Protein AF-A0A3A3DEA1-F1 (afdb_monomer)

Radius of gyration: 27.21 Å; Cα contacts (8 Å, |Δi|>4): 557; chains: 1; bounding box: 65×111×44 Å

pLDDT: mean 80.57, std 17.6, range [29.59, 97.25]

Nearest PDB structures (foldseek):
  3is1-assembly1_X  TM=6.899E-01  e=3.402E-03  Staphylococcus saprophyticus subsp. saprophyticus ATCC 15305 = NCTC 7292
  3is0-assembly1_X  TM=6.928E-01  e=2.882E-02  Staphylococcus saprophyticus subsp. saprophyticus ATCC 15305 = NCTC 7292
  3irz-assembly1_A  TM=5.553E-01  e=4.467E-02  Staphylococcus saprophyticus subsp. saprophyticus ATCC 15305 = NCTC 7292
  4gqz-assembly2_C  TM=4.925E-01  e=2.579E-01  Salmonella enterica subsp. enterica serovar Typhimurium str. LT2
  8fia-assembly1_A-2  TM=6.185E-01  e=4.976E-01  Drosophila melanogaster

Mean predicted aligned error: 10.3 Å

Secondary structure (DSSP, 8-state):
---------------------------------EEEEEEEEGGGTEES-EEEEE-TT--EEEEEE--TTSEEEEEEE--TT-EEEEEEE--TT-EEE--SSEEE-TTS-EEEETT-EEETTTTTT-EEEEEEETT-TTPPEEE-HHHHHHHHHHHTTSPTT--HHHHHHHHHHHHHHHHHHTT--STT--TTT-PPPPTT-TTSPBPHHHHHHHHHHTTGGGHHHHHHHHHHHHH-TT-HHHHHHHHHHHHHHHHHHHHHHHSSS---B-HHHHHHHHHHHHSPP-HHHHHHHHHHHHHHHHHHHHHHHHH--------

Sequence (319 aa):
MMKPTRLTCVMCACVTIVLLTGCFKEGEIRGSNELLLNGSLLKGTMAHADIYIEDIDHHVIWQGTSDVNGQFQSQFSALENSIYTLRSKVNHSTIMQCDAVFCFDTNDNVIAQFGEPIIASEIAGLQLTSFISSHAQTQTRQLNVFTTLVHDLVAAQLLDGVYQNGVEKVSVSASNLVSYALNLPMDSGNFLSKPLQNLTIADEEIDAMSIVNAAMSAHISYLPTLSATIVAAYHEPNNHQLQSALEAQKNQILDTAYELLASAYVANVSQQVTNQISVARQRRINFAAFALQSRQLRSDISMTNAQRNITGAFGRSGN

Structure (mmCIF, N/CA/C/O backbone):
data_AF-A0A3A3DEA1-F1
#
_entry.id   AF-A0A3A3DEA1-F1
#
loop_
_atom_site.group_PDB
_atom_site.id
_atom_site.type_symbol
_atom_site.label_atom_id
_atom_site.label_alt_id
_atom_site.label_comp_id
_atom_site.label_asym_id
_atom_site.label_entity_id
_atom_site.label_seq_id
_atom_site.pdbx_PDB_ins_code
_atom_site.Cartn_x
_atom_site.Cartn_y
_atom_site.Cartn_z
_atom_site.occupancy
_atom_site.B_iso_or_equiv
_atom_site.auth_seq_id
_atom_site.auth_comp_id
_atom_site.auth_asym_id
_atom_site.auth_atom_id
_atom_site.pdbx_PDB_model_num
ATOM 1 N N . MET A 1 1 ? 19.299 -89.755 -11.633 1.00 36.06 1 MET A N 1
ATOM 2 C CA . MET A 1 1 ? 20.550 -90.442 -11.221 1.00 36.06 1 MET A CA 1
ATOM 3 C C . MET A 1 1 ? 21.679 -89.725 -11.953 1.00 36.06 1 MET A C 1
ATOM 5 O O . MET A 1 1 ? 21.532 -89.583 -13.150 1.00 36.06 1 MET A O 1
ATOM 9 N N . MET A 1 2 ? 22.720 -89.117 -11.384 1.00 35.50 2 MET A N 1
ATOM 10 C CA . MET A 1 2 ? 23.483 -89.302 -10.145 1.00 35.50 2 MET A CA 1
ATOM 11 C C . MET A 1 2 ? 24.076 -87.945 -9.682 1.00 35.50 2 MET A C 1
ATOM 13 O O . MET A 1 2 ? 24.382 -87.084 -10.498 1.00 35.50 2 MET A O 1
ATOM 17 N N . LYS A 1 3 ? 24.239 -87.795 -8.362 1.00 29.59 3 LYS A N 1
ATOM 18 C CA . LYS A 1 3 ? 25.167 -86.889 -7.635 1.00 29.59 3 LYS A CA 1
ATOM 19 C C . LYS A 1 3 ? 26.599 -87.512 -7.641 1.00 29.59 3 LYS A C 1
ATOM 21 O O . LYS A 1 3 ? 26.676 -88.688 -7.987 1.00 29.59 3 LYS A O 1
ATOM 26 N N . PRO A 1 4 ? 27.664 -86.946 -7.014 1.00 47.44 4 PRO A N 1
ATOM 27 C CA . PRO A 1 4 ? 28.166 -85.560 -6.871 1.00 47.44 4 PRO A CA 1
ATOM 28 C C . PRO A 1 4 ? 29.736 -85.449 -6.962 1.00 47.44 4 PRO A C 1
ATOM 30 O O . PRO A 1 4 ? 30.422 -86.438 -7.198 1.00 47.44 4 PRO A O 1
ATOM 33 N N . THR A 1 5 ? 30.292 -84.272 -6.594 1.00 39.47 5 THR A N 1
ATOM 34 C CA . THR A 1 5 ? 31.656 -83.969 -6.038 1.00 39.47 5 THR A CA 1
ATOM 35 C C . THR A 1 5 ? 32.883 -84.010 -6.980 1.00 39.47 5 THR A C 1
ATOM 37 O O . THR A 1 5 ? 33.026 -84.931 -7.767 1.00 39.47 5 THR A O 1
ATOM 40 N N . ARG A 1 6 ? 33.838 -83.058 -6.938 1.00 38.72 6 ARG A N 1
ATOM 41 C CA . ARG A 1 6 ? 34.663 -82.651 -5.775 1.00 38.72 6 ARG A CA 1
ATOM 42 C C . ARG A 1 6 ? 35.181 -81.195 -5.795 1.00 38.72 6 ARG A C 1
ATOM 44 O O . ARG A 1 6 ? 35.389 -80.599 -6.843 1.00 38.72 6 ARG A O 1
ATOM 51 N N . LEU A 1 7 ? 35.426 -80.726 -4.565 1.00 40.00 7 LEU A N 1
ATOM 52 C CA . LEU A 1 7 ? 36.176 -79.558 -4.081 1.00 40.00 7 LEU A CA 1
ATOM 53 C C . LEU A 1 7 ? 37.525 -79.290 -4.775 1.00 40.00 7 LEU A C 1
ATOM 55 O O . LEU A 1 7 ? 38.311 -80.221 -4.930 1.00 40.00 7 LEU A O 1
ATOM 59 N N . THR A 1 8 ? 37.876 -78.001 -4.891 1.00 41.59 8 THR A N 1
ATOM 60 C CA . THR A 1 8 ? 39.203 -77.516 -4.454 1.00 41.59 8 THR A CA 1
ATOM 61 C C . THR A 1 8 ? 39.102 -76.087 -3.907 1.00 41.59 8 THR A C 1
ATOM 63 O O . THR A 1 8 ? 38.654 -75.182 -4.605 1.00 41.59 8 THR A O 1
ATOM 66 N N . CYS A 1 9 ? 39.497 -75.913 -2.642 1.00 41.38 9 CYS A N 1
ATOM 67 C CA . CYS A 1 9 ? 39.740 -74.631 -1.980 1.00 41.38 9 CYS A CA 1
ATOM 68 C C . CYS A 1 9 ? 40.929 -73.908 -2.615 1.00 41.38 9 CYS A C 1
ATOM 70 O O . CYS A 1 9 ? 41.990 -74.515 -2.727 1.00 41.38 9 CYS A O 1
ATOM 72 N N . VAL A 1 10 ? 40.808 -72.600 -2.855 1.00 46.19 10 VAL A N 1
ATOM 73 C CA . VAL A 1 10 ? 41.937 -71.664 -2.753 1.00 46.19 10 VAL A CA 1
ATOM 74 C C . VAL A 1 10 ? 41.419 -70.377 -2.111 1.00 46.19 10 VAL A C 1
ATOM 76 O O . VAL A 1 10 ? 40.584 -69.677 -2.676 1.00 46.19 10 VAL A O 1
ATOM 79 N N . MET A 1 11 ? 41.899 -70.103 -0.895 1.00 45.69 11 MET A N 1
ATOM 80 C CA . MET A 1 11 ? 41.849 -68.780 -0.279 1.00 45.69 11 MET A CA 1
ATOM 81 C C . MET A 1 11 ? 42.539 -67.773 -1.200 1.00 45.69 11 MET A C 1
ATOM 83 O O . MET A 1 11 ? 43.685 -67.999 -1.580 1.00 45.69 11 MET A O 1
ATOM 87 N N . CYS A 1 12 ? 41.930 -66.616 -1.443 1.00 38.78 12 CYS A N 1
ATOM 88 C CA . CYS A 1 12 ? 42.728 -65.403 -1.555 1.00 38.78 12 CYS A CA 1
ATOM 89 C C . CYS A 1 12 ? 41.906 -64.202 -1.103 1.00 38.78 12 CYS A C 1
ATOM 91 O O . CYS A 1 12 ? 40.834 -63.911 -1.629 1.00 38.78 12 CYS A O 1
ATOM 93 N N . ALA A 1 13 ? 42.414 -63.557 -0.062 1.00 47.84 13 ALA A N 1
ATOM 94 C CA . ALA A 1 13 ? 41.912 -62.320 0.482 1.00 47.84 13 ALA A CA 1
ATOM 95 C C . ALA A 1 13 ? 41.978 -61.213 -0.577 1.00 47.84 13 ALA A C 1
ATOM 97 O O . ALA A 1 13 ? 43.061 -60.838 -1.017 1.00 47.84 13 ALA A O 1
ATOM 98 N N . CYS A 1 14 ? 40.835 -60.631 -0.921 1.00 47.72 14 CYS A N 1
ATOM 99 C CA . CYS A 1 14 ? 40.790 -59.299 -1.506 1.00 47.72 14 CYS A CA 1
ATOM 100 C C . CYS A 1 14 ? 39.891 -58.441 -0.627 1.00 47.72 14 CYS A C 1
ATOM 102 O O . CYS A 1 14 ? 38.676 -58.409 -0.780 1.00 47.72 14 CYS A O 1
ATOM 104 N N . VAL A 1 15 ? 40.557 -57.850 0.367 1.00 47.50 15 VAL A N 1
ATOM 105 C CA . VAL A 1 15 ? 40.334 -56.511 0.912 1.00 47.50 15 VAL A CA 1
ATOM 106 C C . VAL A 1 15 ? 39.027 -55.885 0.433 1.00 47.50 15 VAL A C 1
ATOM 108 O O . VAL A 1 15 ? 38.935 -55.360 -0.676 1.00 47.50 15 VAL A O 1
ATOM 111 N N . THR A 1 16 ? 38.036 -55.896 1.316 1.00 44.44 16 THR A N 1
ATOM 112 C CA . THR A 1 16 ? 36.912 -54.971 1.293 1.00 44.44 16 THR A CA 1
ATOM 113 C C . THR A 1 16 ? 37.491 -53.560 1.411 1.00 44.44 16 THR A C 1
ATOM 115 O O . THR A 1 16 ? 37.611 -53.008 2.502 1.00 44.44 16 THR A O 1
ATOM 118 N N . ILE A 1 17 ? 37.916 -52.972 0.290 1.00 47.78 17 ILE A N 1
ATOM 119 C CA . ILE A 1 17 ? 38.070 -51.527 0.191 1.00 47.78 17 ILE A CA 1
ATOM 120 C C . ILE A 1 17 ? 36.636 -51.017 0.195 1.00 47.78 17 ILE A C 1
ATOM 122 O O . ILE A 1 17 ? 35.984 -50.893 -0.839 1.00 47.78 17 ILE A O 1
ATOM 126 N N . VAL A 1 18 ? 36.131 -50.786 1.406 1.00 44.84 18 VAL A N 1
ATOM 127 C CA . VAL A 1 18 ? 35.094 -49.799 1.650 1.00 44.84 18 VAL A CA 1
ATOM 128 C C . VAL A 1 18 ? 35.696 -48.499 1.136 1.00 44.84 18 VAL A C 1
ATOM 130 O O . VAL A 1 18 ? 36.405 -47.788 1.845 1.00 44.84 18 VAL A O 1
ATOM 133 N N . LEU A 1 19 ? 35.493 -48.249 -0.156 1.00 39.47 19 LEU A N 1
ATOM 134 C CA . LEU A 1 19 ? 35.556 -46.929 -0.738 1.00 39.47 19 LEU A CA 1
ATOM 135 C C . LEU A 1 19 ? 34.488 -46.138 0.013 1.00 39.47 19 LEU A C 1
ATOM 137 O O . LEU A 1 19 ? 33.330 -46.065 -0.385 1.00 39.47 19 LEU A O 1
ATOM 141 N N . LEU A 1 20 ? 34.903 -45.583 1.150 1.00 40.44 20 LEU A N 1
ATOM 142 C CA . LEU A 1 20 ? 34.416 -44.324 1.666 1.00 40.44 20 LEU A CA 1
ATOM 143 C C . LEU A 1 20 ? 34.653 -43.305 0.547 1.00 40.44 20 LEU A C 1
ATOM 145 O O . LEU A 1 20 ? 35.570 -42.492 0.608 1.00 40.44 20 LEU A O 1
ATOM 149 N N . THR A 1 21 ? 33.824 -43.342 -0.498 1.00 43.28 21 THR A N 1
ATOM 150 C CA . THR A 1 21 ? 33.547 -42.168 -1.315 1.00 43.28 21 THR A CA 1
ATOM 151 C C . THR A 1 21 ? 32.719 -41.239 -0.442 1.00 43.28 21 THR A C 1
ATOM 153 O O . THR A 1 21 ? 31.528 -41.022 -0.658 1.00 43.28 21 THR A O 1
ATOM 156 N N . GLY A 1 22 ? 33.367 -40.713 0.597 1.00 34.00 22 GLY A N 1
ATOM 157 C CA . GLY A 1 22 ? 33.029 -39.414 1.112 1.00 34.00 22 GLY A CA 1
ATOM 158 C C . GLY A 1 22 ? 33.274 -38.455 -0.037 1.00 34.00 22 GLY A C 1
ATOM 159 O O . GLY A 1 22 ? 34.389 -37.985 -0.236 1.00 34.00 22 GLY A O 1
ATOM 160 N N . CYS A 1 23 ? 32.223 -38.153 -0.794 1.00 43.88 23 CYS A N 1
ATOM 161 C CA . CYS A 1 23 ? 32.110 -36.841 -1.400 1.00 43.88 23 CYS A CA 1
ATOM 162 C C . CYS A 1 23 ? 31.923 -35.843 -0.252 1.00 43.88 23 CYS A C 1
ATOM 164 O O . CYS A 1 23 ? 30.851 -35.272 -0.076 1.00 43.88 23 CYS A O 1
ATOM 166 N N . PHE A 1 24 ? 32.981 -35.623 0.531 1.00 37.72 24 PHE A N 1
ATOM 167 C CA . PHE A 1 24 ? 33.180 -34.321 1.131 1.00 37.72 24 PHE A CA 1
ATOM 168 C C . PHE A 1 24 ? 33.456 -33.401 -0.045 1.00 37.72 24 PHE A C 1
ATOM 170 O O . PHE A 1 24 ? 34.589 -33.201 -0.475 1.00 37.72 24 PHE A O 1
ATOM 177 N N . LYS A 1 25 ? 32.373 -32.880 -0.620 1.00 34.56 25 LYS A N 1
ATOM 178 C CA . LYS A 1 25 ? 32.452 -31.579 -1.244 1.00 34.56 25 LYS A CA 1
ATOM 179 C C . LYS A 1 25 ? 32.742 -30.657 -0.063 1.00 34.56 25 LYS A C 1
ATOM 181 O O . LYS A 1 25 ? 31.823 -30.210 0.616 1.00 34.56 25 LYS A O 1
ATOM 186 N N . GLU A 1 26 ? 34.025 -30.436 0.219 1.00 39.25 26 GLU A N 1
ATOM 187 C CA . GLU A 1 26 ? 34.475 -29.150 0.738 1.00 39.25 26 GLU A CA 1
ATOM 188 C C . GLU A 1 26 ? 34.047 -28.128 -0.319 1.00 39.25 26 GLU A C 1
ATOM 190 O O . GLU A 1 26 ? 34.791 -27.734 -1.212 1.00 39.25 26 GLU A O 1
ATOM 195 N N . GLY A 1 27 ? 32.755 -27.807 -0.308 1.00 34.62 27 GLY A N 1
ATOM 196 C CA . GLY A 1 27 ? 32.290 -26.567 -0.863 1.00 34.62 27 GLY A CA 1
ATOM 197 C C . GLY A 1 27 ? 32.886 -25.526 0.052 1.00 34.62 27 GLY A C 1
ATOM 198 O O . GLY A 1 27 ? 32.590 -25.527 1.247 1.00 34.62 27 GLY A O 1
ATOM 199 N N . GLU A 1 28 ? 33.749 -24.681 -0.503 1.00 31.89 28 GLU A N 1
ATOM 200 C CA . GLU A 1 28 ? 33.920 -23.330 0.005 1.00 31.89 28 GLU A CA 1
ATOM 201 C C . GLU A 1 28 ? 32.558 -22.862 0.519 1.00 31.89 28 GLU A C 1
ATOM 203 O O . GLU A 1 28 ? 31.628 -22.658 -0.269 1.00 31.89 28 GLU A O 1
ATOM 208 N N . ILE A 1 29 ? 32.426 -22.711 1.837 1.00 39.66 29 ILE A N 1
ATOM 209 C CA . ILE A 1 29 ? 31.383 -21.873 2.404 1.00 39.66 29 ILE A CA 1
ATOM 210 C C . ILE A 1 29 ? 31.812 -20.459 2.016 1.00 39.66 29 ILE A C 1
ATOM 212 O O . ILE A 1 29 ? 32.385 -19.711 2.805 1.00 39.66 29 ILE A O 1
ATOM 216 N N . ARG A 1 30 ? 31.597 -20.106 0.743 1.00 39.62 30 ARG A N 1
ATOM 217 C CA . ARG A 1 30 ? 31.336 -18.724 0.371 1.00 39.62 30 ARG A CA 1
ATOM 218 C C . ARG A 1 30 ? 30.163 -18.365 1.252 1.00 39.62 30 ARG A C 1
ATOM 220 O O . ARG A 1 30 ? 29.110 -18.974 1.079 1.00 39.62 30 ARG A O 1
ATOM 227 N N . GLY A 1 31 ? 30.414 -17.530 2.263 1.00 41.41 31 GLY A N 1
ATOM 228 C CA . GLY A 1 31 ? 29.422 -17.151 3.260 1.00 41.41 31 GLY A CA 1
ATOM 229 C C . GLY A 1 31 ? 28.086 -16.980 2.561 1.00 41.41 31 GLY A C 1
ATOM 230 O O . GLY A 1 31 ? 27.973 -16.158 1.652 1.00 41.41 31 GLY A O 1
ATOM 231 N N . SER A 1 32 ? 27.127 -17.852 2.874 1.00 53.22 32 SER A N 1
ATOM 232 C CA . SER A 1 32 ? 25.781 -17.674 2.366 1.00 53.22 32 SER A CA 1
ATOM 233 C C . SER A 1 32 ? 25.356 -16.317 2.893 1.00 53.22 32 SER A C 1
ATOM 235 O O . SER A 1 32 ? 25.312 -16.120 4.108 1.00 53.22 32 SER A O 1
ATOM 237 N N . ASN A 1 33 ? 25.139 -15.363 1.991 1.00 66.00 33 ASN A N 1
ATOM 238 C CA . ASN A 1 33 ? 24.542 -14.089 2.347 1.00 66.00 33 ASN A CA 1
ATOM 239 C C . ASN A 1 33 ? 23.113 -14.408 2.793 1.00 66.00 33 ASN A C 1
ATOM 241 O O . ASN A 1 33 ? 22.186 -14.445 1.990 1.00 66.00 33 ASN A O 1
ATOM 245 N N . GLU A 1 34 ? 22.951 -14.777 4.057 1.00 75.19 34 GLU A N 1
ATOM 246 C CA . GLU A 1 34 ? 21.649 -14.999 4.653 1.00 75.19 34 GLU A CA 1
ATOM 247 C C . GLU A 1 34 ? 21.058 -13.637 4.975 1.00 75.19 34 GLU A C 1
ATOM 249 O O . GLU A 1 34 ? 21.643 -12.844 5.716 1.00 75.19 34 GLU A O 1
ATOM 254 N N . LEU A 1 35 ? 19.896 -13.357 4.396 1.00 79.81 35 LEU A N 1
ATOM 255 C CA . LEU A 1 35 ? 19.122 -12.190 4.758 1.00 79.81 35 LEU A CA 1
ATOM 256 C C . LEU A 1 35 ? 18.154 -12.590 5.865 1.00 79.81 35 LEU A C 1
ATOM 258 O O . LEU A 1 35 ? 17.294 -13.452 5.675 1.00 79.81 35 LEU A O 1
ATOM 262 N N . LEU A 1 36 ? 18.299 -11.938 7.018 1.00 81.75 36 LEU A N 1
ATOM 263 C CA . LEU A 1 36 ? 17.301 -11.965 8.073 1.00 81.75 36 LEU A CA 1
ATOM 264 C C . LEU A 1 36 ? 16.395 -10.746 7.918 1.00 81.75 36 LEU A C 1
ATOM 266 O O . LEU A 1 36 ? 16.848 -9.607 8.044 1.00 81.75 36 LEU A O 1
ATOM 270 N N . LEU A 1 37 ? 15.113 -10.993 7.677 1.00 83.75 37 LEU A N 1
ATOM 271 C CA . LEU A 1 37 ? 14.110 -9.949 7.548 1.00 83.75 37 LEU A CA 1
ATOM 272 C C . LEU A 1 37 ? 13.044 -10.124 8.628 1.00 83.75 37 LEU A C 1
ATOM 274 O O . LEU A 1 37 ? 12.344 -11.137 8.674 1.00 83.75 37 LEU A O 1
ATOM 278 N N . ASN A 1 38 ? 12.908 -9.088 9.452 1.00 84.81 38 ASN A N 1
ATOM 279 C CA . ASN A 1 38 ? 11.798 -8.919 10.379 1.00 84.81 38 ASN A CA 1
ATOM 280 C C . ASN A 1 38 ? 10.749 -8.020 9.729 1.00 84.81 38 ASN A C 1
ATOM 282 O O . ASN A 1 38 ? 11.094 -7.090 8.994 1.00 84.81 38 ASN A O 1
ATOM 286 N N . GLY A 1 39 ? 9.476 -8.232 10.032 1.00 83.44 39 GLY A N 1
ATOM 287 C CA . GLY A 1 39 ? 8.451 -7.317 9.563 1.00 83.44 39 GLY A CA 1
ATOM 288 C C . GLY A 1 39 ? 7.137 -7.377 10.316 1.00 83.44 39 GLY A C 1
ATOM 289 O O . GLY A 1 39 ? 6.942 -8.207 11.199 1.00 83.44 39 GLY A O 1
ATOM 290 N N . SER A 1 40 ? 6.249 -6.448 9.971 1.00 83.69 40 SER A N 1
ATOM 291 C CA . SER A 1 40 ? 4.885 -6.375 10.495 1.00 83.69 40 SER A CA 1
ATOM 292 C C . SER A 1 40 ? 3.881 -6.011 9.405 1.00 83.69 40 SER A C 1
ATOM 294 O O . SER A 1 40 ? 4.207 -5.313 8.442 1.00 83.69 40 SER A O 1
ATOM 296 N N . LEU A 1 41 ? 2.649 -6.484 9.558 1.00 84.50 41 LEU A N 1
ATOM 297 C CA . LEU A 1 41 ? 1.530 -6.226 8.652 1.00 84.50 41 LEU A CA 1
ATOM 298 C C . LEU A 1 41 ? 0.608 -5.187 9.273 1.00 84.50 41 LEU A C 1
ATOM 300 O O . LEU A 1 41 ? 0.160 -5.414 10.392 1.00 84.50 41 LEU A O 1
ATOM 304 N N . LEU A 1 42 ? 0.343 -4.069 8.586 1.00 72.44 42 LEU A N 1
ATOM 305 C CA . LEU A 1 42 ? -0.561 -3.002 9.054 1.00 72.44 42 LEU A CA 1
ATOM 306 C C . LEU A 1 42 ? -0.340 -2.677 10.550 1.00 72.44 42 LEU A C 1
ATOM 308 O O . LEU A 1 42 ? -1.261 -2.663 11.353 1.00 72.44 42 LEU A O 1
ATOM 312 N N . LYS A 1 43 ? 0.939 -2.553 10.941 1.00 58.53 43 LYS A N 1
ATOM 313 C CA . LYS A 1 43 ? 1.435 -2.484 12.333 1.00 58.53 43 LYS A CA 1
ATOM 314 C C . LYS A 1 43 ? 0.680 -3.375 13.339 1.00 58.53 43 LYS A C 1
ATOM 316 O O . LYS A 1 43 ? 0.280 -2.932 14.411 1.00 58.53 43 LYS A O 1
ATOM 321 N N . GLY A 1 44 ? 0.575 -4.653 13.007 1.00 55.44 44 GLY A N 1
ATOM 322 C CA . GLY A 1 44 ? 0.159 -5.725 13.900 1.00 55.44 44 GLY A CA 1
ATOM 323 C C . GLY A 1 44 ? -1.330 -6.026 13.946 1.00 55.44 44 GLY A C 1
ATOM 324 O O . GLY A 1 44 ? -1.751 -6.827 14.775 1.00 55.44 44 GLY A O 1
ATOM 325 N N . THR A 1 45 ? -2.117 -5.445 13.039 1.00 72.62 45 THR A N 1
ATOM 326 C CA . THR A 1 45 ? -3.553 -5.722 12.960 1.00 72.62 45 THR A CA 1
ATOM 327 C C . THR A 1 45 ? -3.876 -6.987 12.179 1.00 72.62 45 THR A C 1
ATOM 329 O O . THR A 1 45 ? -4.950 -7.524 12.396 1.00 72.62 45 THR A O 1
ATOM 332 N N . MET A 1 46 ? -2.989 -7.497 11.312 1.00 87.12 46 MET A N 1
ATOM 333 C CA . MET A 1 46 ? -3.257 -8.699 10.509 1.00 87.12 46 MET A CA 1
ATOM 334 C C . MET A 1 46 ? -2.480 -9.924 11.018 1.00 87.12 46 MET A C 1
ATOM 336 O O . MET A 1 46 ? -1.315 -10.142 10.674 1.00 87.12 46 MET A O 1
ATOM 340 N N . ALA A 1 47 ? -3.138 -10.739 11.837 1.00 90.56 47 ALA A N 1
ATOM 341 C CA . ALA A 1 47 ? -2.606 -11.972 12.404 1.00 90.56 47 ALA A CA 1
ATOM 342 C C . ALA A 1 47 ? -2.820 -13.173 11.474 1.00 90.56 47 ALA A C 1
ATOM 344 O O . ALA A 1 47 ? -3.823 -13.246 10.763 1.00 90.56 47 ALA A O 1
ATOM 345 N N . HIS A 1 48 ? -1.900 -14.141 11.522 1.00 93.38 48 HIS A N 1
ATOM 346 C CA . HIS A 1 48 ? -1.986 -15.419 10.802 1.00 93.38 48 HIS A CA 1
ATOM 347 C C . HIS A 1 48 ? -2.113 -15.319 9.277 1.00 93.38 48 HIS A C 1
ATOM 349 O O . HIS A 1 48 ? -2.557 -16.276 8.647 1.00 93.38 48 HIS A O 1
ATOM 355 N N . ALA A 1 49 ? -1.716 -14.202 8.667 1.00 93.50 49 ALA A N 1
ATOM 356 C CA . ALA A 1 49 ? -1.678 -14.078 7.215 1.00 93.50 49 ALA A CA 1
ATOM 357 C C . ALA A 1 49 ? -0.481 -14.829 6.638 1.00 93.50 49 ALA A C 1
ATOM 359 O O . ALA A 1 49 ? 0.592 -14.865 7.246 1.00 93.50 49 ALA A O 1
ATOM 360 N N . ASP A 1 50 ? -0.648 -15.391 5.444 1.00 95.69 50 ASP A N 1
ATOM 361 C CA . ASP A 1 50 ? 0.462 -15.998 4.724 1.00 95.69 50 ASP A CA 1
ATOM 362 C C . ASP A 1 50 ? 1.424 -14.906 4.258 1.00 95.69 50 ASP A C 1
ATOM 364 O O . ASP A 1 50 ? 1.007 -13.852 3.767 1.00 95.69 50 ASP A O 1
ATOM 368 N N . ILE A 1 51 ? 2.717 -15.186 4.360 1.00 95.81 51 ILE A N 1
ATOM 369 C CA . ILE A 1 51 ? 3.795 -14.311 3.917 1.00 95.81 51 ILE A CA 1
ATOM 370 C C . ILE A 1 51 ? 4.634 -15.060 2.897 1.00 95.81 51 ILE A C 1
ATOM 372 O O . ILE A 1 51 ? 5.051 -16.194 3.128 1.00 95.81 51 ILE A O 1
ATOM 376 N N . TYR A 1 52 ? 4.898 -14.401 1.779 1.00 96.06 52 TYR A N 1
ATOM 377 C CA . TYR A 1 52 ? 5.710 -14.908 0.688 1.00 96.06 52 TYR A CA 1
ATOM 378 C C . TYR A 1 52 ? 6.809 -13.901 0.387 1.00 96.06 52 TYR A C 1
ATOM 380 O O . TYR A 1 52 ? 6.556 -12.695 0.335 1.00 96.06 52 TYR A O 1
ATOM 388 N N . ILE A 1 53 ? 8.014 -14.407 0.162 1.00 93.50 53 ILE A N 1
ATOM 389 C CA . ILE A 1 53 ? 9.093 -13.647 -0.455 1.00 93.50 53 ILE A CA 1
ATOM 390 C C . ILE A 1 53 ? 9.363 -14.292 -1.803 1.00 93.50 53 ILE A C 1
ATOM 392 O O . ILE A 1 53 ? 9.632 -15.493 -1.883 1.00 93.50 53 ILE A O 1
ATOM 396 N N . GLU A 1 54 ? 9.244 -13.487 -2.847 1.00 92.69 54 GLU A N 1
ATOM 397 C CA . GLU A 1 54 ? 9.385 -13.894 -4.239 1.00 92.69 54 GLU A CA 1
ATOM 398 C C . GLU A 1 54 ? 10.616 -13.217 -4.843 1.00 92.69 54 GLU A C 1
ATOM 400 O O . GLU A 1 54 ? 10.863 -12.036 -4.589 1.00 92.69 54 GLU A O 1
ATOM 405 N N . ASP A 1 55 ? 11.403 -13.958 -5.619 1.00 87.12 55 ASP A N 1
ATOM 406 C CA . ASP A 1 55 ? 12.479 -13.376 -6.419 1.00 87.12 55 ASP A CA 1
ATOM 407 C C . ASP A 1 55 ? 11.938 -12.582 -7.622 1.00 87.12 55 ASP A C 1
ATOM 409 O O . ASP A 1 55 ? 10.728 -12.431 -7.813 1.00 87.12 55 ASP A O 1
ATOM 413 N N . ILE A 1 56 ? 12.851 -12.037 -8.429 1.00 79.50 56 ILE A N 1
ATOM 414 C CA . ILE A 1 56 ? 12.511 -11.239 -9.614 1.00 79.50 56 ILE A CA 1
ATOM 415 C C . ILE A 1 56 ? 11.745 -12.041 -10.680 1.00 79.50 56 ILE A C 1
ATOM 417 O O . ILE A 1 56 ? 10.977 -11.458 -11.435 1.00 79.50 56 ILE A O 1
ATOM 421 N N . ASP A 1 57 ? 11.914 -13.365 -10.707 1.00 80.88 57 ASP A N 1
ATOM 422 C CA . ASP A 1 57 ? 11.218 -14.278 -11.618 1.00 80.88 57 ASP A CA 1
ATOM 423 C C . ASP A 1 57 ? 9.886 -14.775 -11.012 1.00 80.88 57 ASP A C 1
ATOM 425 O O . ASP A 1 57 ? 9.242 -15.681 -11.546 1.00 80.88 57 ASP A O 1
ATOM 429 N N . HIS A 1 58 ? 9.460 -14.181 -9.891 1.00 84.25 58 HIS A N 1
ATOM 430 C CA . HIS A 1 58 ? 8.282 -14.547 -9.109 1.00 84.25 58 HIS A CA 1
ATOM 431 C C . HIS A 1 58 ? 8.317 -15.966 -8.521 1.00 84.25 58 HIS A C 1
ATOM 433 O O . HIS A 1 58 ? 7.271 -16.521 -8.164 1.00 84.25 58 HIS A O 1
ATOM 439 N N . HIS A 1 59 ? 9.500 -16.566 -8.365 1.00 89.81 59 HIS A N 1
ATOM 440 C CA . HIS A 1 59 ? 9.629 -17.812 -7.621 1.00 89.81 59 HIS A CA 1
ATOM 441 C C . HIS A 1 59 ? 9.608 -17.534 -6.122 1.00 89.81 59 HIS A C 1
ATOM 443 O O . HIS A 1 59 ? 10.333 -16.680 -5.614 1.00 89.81 59 HIS A O 1
ATOM 449 N N . VAL A 1 60 ? 8.798 -18.299 -5.391 1.00 93.75 60 VAL A N 1
ATOM 450 C CA . VAL A 1 60 ? 8.761 -18.234 -3.928 1.00 93.75 60 VAL A CA 1
ATOM 451 C C . VAL A 1 60 ? 10.067 -18.800 -3.372 1.00 93.75 60 VAL A C 1
ATOM 453 O O . VAL A 1 60 ? 10.323 -19.999 -3.475 1.00 93.75 60 VAL A O 1
ATOM 456 N N . ILE A 1 61 ? 10.874 -17.938 -2.755 1.00 92.50 61 ILE A N 1
ATOM 457 C CA . ILE A 1 61 ? 12.140 -18.311 -2.107 1.00 92.50 61 ILE A CA 1
ATOM 458 C C . ILE A 1 61 ? 11.992 -18.496 -0.596 1.00 92.50 61 ILE A C 1
ATOM 460 O O . ILE A 1 61 ? 12.815 -19.156 0.036 1.00 92.50 61 ILE A O 1
ATOM 464 N N . TRP A 1 62 ? 10.936 -17.929 -0.012 1.00 94.31 62 TRP A N 1
ATOM 465 C CA . TRP A 1 62 ? 10.577 -18.131 1.385 1.00 94.31 62 TRP A CA 1
ATOM 466 C C . TRP A 1 62 ? 9.064 -17.997 1.578 1.00 94.31 62 TRP A C 1
ATOM 468 O O . TRP A 1 62 ? 8.416 -17.159 0.947 1.00 94.31 62 TRP A O 1
ATOM 478 N N . GLN A 1 63 ? 8.515 -18.814 2.477 1.00 96.56 63 GLN A N 1
ATOM 479 C CA . GLN A 1 63 ? 7.113 -18.785 2.879 1.00 96.56 63 GLN A CA 1
ATOM 480 C C . GLN A 1 63 ? 7.004 -18.941 4.398 1.00 96.56 63 GLN A C 1
ATOM 482 O O . GLN A 1 63 ? 7.705 -19.756 4.998 1.00 96.56 63 GLN A O 1
ATOM 487 N N . GLY A 1 64 ? 6.084 -18.198 5.004 1.00 95.06 64 GLY A N 1
ATOM 488 C CA . GLY A 1 64 ? 5.744 -18.307 6.418 1.00 95.06 64 GLY A CA 1
ATOM 489 C C . GLY A 1 64 ? 4.386 -17.683 6.714 1.00 95.06 64 GLY A C 1
ATOM 490 O O . GLY A 1 64 ? 3.596 -17.434 5.806 1.00 95.06 64 GLY A O 1
ATOM 491 N N . THR A 1 65 ? 4.117 -17.419 7.989 1.00 95.31 65 THR A N 1
ATOM 492 C CA . THR A 1 65 ? 2.870 -16.798 8.453 1.00 95.31 65 THR A CA 1
ATOM 493 C C . THR A 1 65 ? 3.166 -15.715 9.480 1.00 95.31 65 THR A C 1
ATOM 495 O O . THR A 1 65 ? 4.135 -15.847 10.232 1.00 95.31 65 THR A O 1
ATOM 498 N N . SER A 1 66 ? 2.332 -14.677 9.556 1.00 94.31 66 SER A N 1
ATOM 499 C CA . SER A 1 66 ? 2.408 -13.727 10.667 1.00 94.31 66 SER A CA 1
ATOM 500 C C . SER A 1 66 ? 1.910 -14.338 11.979 1.00 94.31 66 SER A C 1
ATOM 502 O O . SER A 1 66 ? 1.056 -15.229 12.001 1.00 94.31 66 SER A O 1
ATOM 504 N N . ASP A 1 67 ? 2.467 -13.870 13.089 1.00 92.94 67 ASP A N 1
ATOM 505 C CA . ASP A 1 67 ? 2.049 -14.249 14.432 1.00 92.94 67 ASP A CA 1
ATOM 506 C C . ASP A 1 67 ? 0.760 -13.522 14.860 1.00 92.94 67 ASP A C 1
ATOM 508 O O . ASP A 1 67 ? 0.116 -12.818 14.079 1.00 92.94 67 ASP A O 1
ATOM 512 N N . VAL A 1 68 ? 0.373 -13.702 16.125 1.00 89.56 68 VAL A N 1
ATOM 513 C CA . VAL A 1 68 ? -0.817 -13.072 16.724 1.00 89.56 68 VAL A CA 1
ATOM 514 C C . VAL A 1 68 ? -0.746 -11.543 16.775 1.00 89.56 68 VAL A C 1
ATOM 516 O O . VAL A 1 68 ? -1.777 -10.894 16.895 1.00 89.56 68 VAL A O 1
ATOM 519 N N . ASN A 1 69 ? 0.455 -10.974 16.675 1.00 88.00 69 ASN A N 1
ATOM 520 C CA . ASN A 1 69 ? 0.703 -9.537 16.650 1.00 88.00 69 ASN A CA 1
ATOM 521 C C . ASN A 1 69 ? 0.973 -9.047 15.222 1.00 88.00 69 ASN A C 1
ATOM 523 O O . ASN A 1 69 ? 1.569 -7.984 15.050 1.00 88.00 69 ASN A O 1
ATOM 527 N N . GLY A 1 70 ? 0.650 -9.847 14.199 1.00 89.69 70 GLY A N 1
ATOM 528 C CA . GLY A 1 70 ? 0.914 -9.539 12.798 1.00 89.69 70 GLY A CA 1
ATOM 529 C C . GLY A 1 70 ? 2.397 -9.362 12.455 1.00 89.69 70 GLY A C 1
ATOM 530 O O . GLY A 1 70 ? 2.714 -8.688 11.471 1.00 89.69 70 GLY A O 1
ATOM 531 N N . GLN A 1 71 ? 3.306 -9.929 13.251 1.00 92.06 71 GLN A N 1
ATOM 532 C CA . GLN A 1 71 ? 4.752 -9.894 13.035 1.00 92.06 71 GLN A CA 1
ATOM 533 C C . GLN A 1 71 ? 5.234 -11.166 12.346 1.00 92.06 71 GLN A C 1
ATOM 535 O O . GLN A 1 71 ? 4.644 -12.232 12.489 1.00 92.06 71 GLN A O 1
ATOM 540 N N . PHE A 1 72 ? 6.329 -11.072 11.600 1.00 91.62 72 PHE A N 1
ATOM 541 C CA . PHE A 1 72 ? 6.978 -12.238 11.010 1.00 91.62 72 PHE A CA 1
ATOM 542 C C . PHE A 1 72 ? 8.498 -12.075 11.009 1.00 91.62 72 PHE A C 1
ATOM 544 O O . PHE A 1 72 ? 9.030 -10.961 10.970 1.00 91.62 72 PHE A O 1
ATOM 551 N N . GLN A 1 73 ? 9.189 -13.210 11.013 1.00 91.56 73 GLN A N 1
ATOM 552 C CA . GLN A 1 73 ? 10.633 -13.305 10.861 1.00 91.56 73 GLN A CA 1
ATOM 553 C C . GLN A 1 73 ? 10.935 -14.304 9.748 1.00 91.56 73 GLN A C 1
ATOM 555 O O . GLN A 1 73 ? 10.361 -15.390 9.699 1.00 91.56 73 GLN A O 1
ATOM 560 N N . SER A 1 74 ? 11.840 -13.930 8.855 1.00 89.94 74 SER A N 1
ATOM 561 C CA . SER A 1 74 ? 12.259 -14.748 7.721 1.00 89.94 74 SER A CA 1
ATOM 562 C C . SER A 1 74 ? 13.776 -14.815 7.648 1.00 89.94 74 SER A C 1
ATOM 564 O O . SER A 1 74 ? 14.465 -13.853 7.989 1.00 89.94 74 SER A O 1
ATOM 566 N N . GLN A 1 75 ? 14.280 -15.964 7.207 1.00 89.56 75 GLN A N 1
ATOM 567 C CA . GLN A 1 75 ? 15.694 -16.224 6.974 1.00 89.56 75 GLN A CA 1
ATOM 568 C C . GLN A 1 75 ? 15.806 -16.988 5.660 1.00 89.56 75 GLN A C 1
ATOM 570 O O . GLN A 1 75 ? 15.205 -18.053 5.507 1.00 89.56 75 GLN A O 1
ATOM 575 N N . PHE A 1 76 ? 16.534 -16.425 4.702 1.00 86.62 76 PHE A N 1
ATOM 576 C CA . PHE A 1 76 ? 16.722 -17.034 3.390 1.00 86.62 76 PHE A CA 1
ATOM 577 C C . PHE A 1 76 ? 18.054 -16.610 2.777 1.00 86.62 76 PHE A C 1
ATOM 579 O O . PHE A 1 76 ? 18.614 -15.568 3.118 1.00 86.62 76 PHE A O 1
ATOM 586 N N . SER A 1 77 ? 18.577 -17.426 1.864 1.00 84.56 77 SER A N 1
ATOM 587 C CA . SER A 1 77 ? 19.776 -17.074 1.107 1.00 84.56 77 SER A CA 1
ATOM 588 C C . SER A 1 77 ? 19.433 -16.021 0.059 1.00 84.56 77 SER A C 1
ATOM 590 O O . SER A 1 77 ? 18.595 -16.256 -0.808 1.00 84.56 77 SER A O 1
ATOM 592 N N . ALA A 1 78 ? 20.093 -14.870 0.136 1.00 81.56 78 ALA A N 1
ATOM 593 C CA . ALA A 1 78 ? 19.906 -13.769 -0.786 1.00 81.56 78 ALA A CA 1
ATOM 594 C C . ALA A 1 78 ? 21.091 -13.663 -1.750 1.00 81.56 78 ALA A C 1
ATOM 596 O O . ALA A 1 78 ? 22.259 -13.673 -1.356 1.00 81.56 78 ALA A O 1
ATOM 597 N N . LEU A 1 79 ? 20.782 -13.500 -3.031 1.00 80.44 79 LEU A N 1
ATOM 598 C CA . LEU A 1 79 ? 21.737 -13.010 -4.010 1.00 80.44 79 LEU A CA 1
ATOM 599 C C . LEU A 1 79 ? 22.066 -11.540 -3.700 1.00 80.44 79 LEU A C 1
ATOM 601 O O . LEU A 1 79 ? 21.193 -10.754 -3.322 1.00 80.44 79 LEU A O 1
ATOM 605 N N . GLU A 1 80 ? 23.338 -11.173 -3.837 1.00 74.69 80 GLU A N 1
ATOM 606 C CA . GLU A 1 80 ? 23.807 -9.804 -3.614 1.00 74.69 80 GLU A CA 1
ATOM 607 C C . GLU A 1 80 ? 23.193 -8.852 -4.656 1.00 74.69 80 GLU A C 1
ATOM 609 O O . GLU A 1 80 ? 22.930 -9.251 -5.791 1.00 74.69 80 GLU A O 1
AT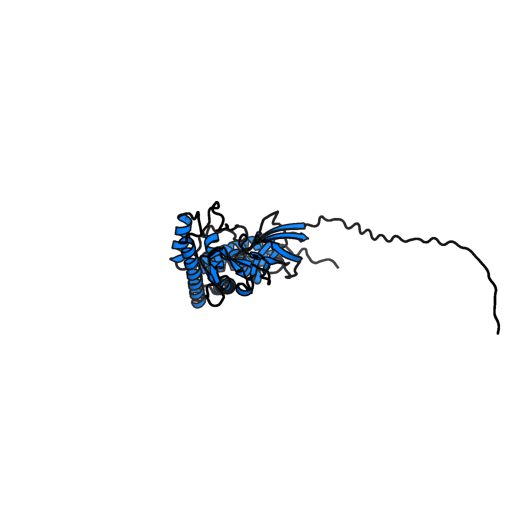OM 614 N N . ASN A 1 81 ? 22.943 -7.593 -4.286 1.00 73.56 81 ASN A N 1
ATOM 615 C CA . ASN A 1 81 ? 22.287 -6.597 -5.153 1.00 73.56 81 ASN A CA 1
ATOM 616 C C . ASN A 1 81 ? 20.917 -6.999 -5.717 1.00 73.56 81 ASN A C 1
ATOM 618 O O . ASN A 1 81 ? 20.477 -6.410 -6.704 1.00 73.56 81 ASN A O 1
ATOM 622 N N . SER A 1 82 ? 20.224 -7.943 -5.081 1.00 79.25 82 SER A N 1
ATOM 623 C CA . SER A 1 82 ? 18.945 -8.447 -5.581 1.00 79.25 82 SER A CA 1
ATOM 624 C C . SER A 1 82 ? 17.749 -7.804 -4.894 1.00 79.25 82 SER A C 1
ATOM 626 O O . SER A 1 82 ? 17.790 -7.459 -3.709 1.00 79.25 82 SER A O 1
ATOM 628 N N . ILE A 1 83 ? 16.683 -7.662 -5.675 1.00 85.75 83 ILE A N 1
ATOM 629 C CA . ILE A 1 83 ? 15.386 -7.143 -5.256 1.00 85.75 83 ILE A CA 1
ATOM 630 C C . ILE A 1 83 ? 14.407 -8.304 -5.214 1.00 85.75 83 ILE A C 1
ATOM 632 O O . ILE A 1 83 ? 14.411 -9.153 -6.103 1.00 85.75 83 ILE A O 1
ATOM 636 N N . TYR A 1 84 ? 13.579 -8.317 -4.180 1.00 88.50 84 TYR A N 1
ATOM 637 C CA . TYR A 1 84 ? 12.547 -9.321 -3.973 1.00 88.50 84 TYR A CA 1
ATOM 638 C C . TYR A 1 84 ? 11.217 -8.627 -3.697 1.00 88.50 84 TYR A C 1
ATOM 640 O O . TYR A 1 84 ? 11.175 -7.483 -3.225 1.00 88.50 84 TYR A O 1
ATOM 648 N N . THR A 1 85 ? 10.131 -9.348 -3.933 1.00 92.31 85 THR A N 1
ATOM 649 C CA . THR A 1 85 ? 8.788 -8.923 -3.557 1.00 92.31 85 THR A CA 1
ATOM 650 C C . THR A 1 85 ? 8.403 -9.607 -2.258 1.00 92.31 85 THR A C 1
ATOM 652 O O . THR A 1 85 ? 8.327 -10.831 -2.177 1.00 92.31 85 THR A O 1
ATOM 655 N N . LEU A 1 86 ? 8.144 -8.806 -1.228 1.00 93.69 86 LEU A N 1
ATOM 656 C CA . LEU A 1 86 ? 7.503 -9.264 -0.006 1.00 93.69 86 LEU A CA 1
ATOM 657 C C . LEU A 1 86 ? 5.995 -9.095 -0.173 1.00 93.69 86 LEU A C 1
ATOM 659 O O . LEU A 1 86 ? 5.513 -7.996 -0.451 1.00 93.69 86 LEU A O 1
ATOM 663 N N . ARG A 1 87 ? 5.248 -10.176 0.033 1.00 94.75 87 ARG A N 1
ATOM 664 C CA . ARG A 1 87 ? 3.800 -10.198 -0.142 1.00 94.75 87 ARG A CA 1
ATOM 665 C C . ARG A 1 87 ? 3.115 -10.881 1.026 1.00 94.75 87 ARG A C 1
ATOM 667 O O . ARG A 1 87 ? 3.506 -11.975 1.417 1.00 94.75 87 ARG A O 1
ATOM 674 N N . SER A 1 88 ? 2.039 -10.277 1.508 1.00 93.81 88 SER A N 1
ATOM 675 C CA . SER A 1 88 ? 1.108 -10.903 2.440 1.00 93.81 88 SER A CA 1
ATOM 676 C C . SER A 1 88 ? -0.213 -11.224 1.753 1.00 93.81 88 SER A C 1
ATOM 678 O O . SER A 1 88 ? -0.699 -10.421 0.954 1.00 93.81 88 SER A O 1
ATOM 680 N N . LYS A 1 89 ? -0.779 -12.395 2.054 1.00 92.00 89 LYS A N 1
ATOM 681 C CA . LYS A 1 89 ? -2.092 -12.843 1.581 1.00 92.00 89 LYS A CA 1
ATOM 682 C C . LYS A 1 89 ? -2.944 -13.327 2.746 1.00 92.00 89 LYS A C 1
ATOM 684 O O . LYS A 1 89 ? -2.464 -14.043 3.622 1.00 92.00 89 LYS A O 1
ATOM 689 N N . VAL A 1 90 ? -4.228 -12.993 2.692 1.00 90.12 90 VAL A N 1
ATOM 690 C CA . VAL A 1 90 ? -5.238 -13.547 3.597 1.00 90.12 90 VAL A CA 1
ATOM 691 C C . VAL A 1 90 ? -5.405 -15.049 3.341 1.00 90.12 90 VAL A C 1
ATOM 693 O O . VAL A 1 90 ? -5.587 -15.484 2.204 1.00 90.12 90 VAL A O 1
ATOM 696 N N . ASN A 1 91 ? -5.375 -15.834 4.415 1.00 90.75 91 ASN A N 1
ATOM 697 C CA . ASN A 1 91 ? -5.749 -17.246 4.460 1.00 90.75 91 ASN A CA 1
ATOM 698 C C . ASN A 1 91 ? -6.981 -17.441 5.368 1.00 90.75 91 ASN A C 1
ATOM 700 O O . ASN A 1 91 ? -7.454 -16.504 6.002 1.00 90.75 91 ASN A O 1
ATOM 704 N N . HIS A 1 92 ? -7.495 -18.669 5.470 1.00 90.25 92 HIS A N 1
ATOM 705 C CA . HIS A 1 92 ? -8.710 -18.977 6.241 1.00 90.25 92 HIS A CA 1
ATOM 706 C C . HIS A 1 92 ? -8.614 -18.685 7.752 1.00 90.25 92 HIS A C 1
ATOM 708 O O . HIS A 1 92 ? -9.644 -18.539 8.403 1.00 90.25 92 HIS A O 1
ATOM 714 N N . SER A 1 93 ? -7.403 -18.629 8.309 1.00 90.25 93 SER A N 1
ATOM 715 C CA . SER A 1 93 ? -7.140 -18.320 9.721 1.00 90.25 93 SER A CA 1
ATOM 716 C C . SER A 1 93 ? -6.788 -16.854 9.967 1.00 90.25 93 SER A C 1
ATOM 718 O O . SER A 1 93 ? -6.585 -16.468 11.116 1.00 90.25 93 SER A O 1
ATOM 720 N N . THR A 1 94 ? -6.684 -16.046 8.910 1.00 91.94 94 THR A N 1
ATOM 721 C CA . THR A 1 94 ? -6.281 -14.648 9.026 1.00 91.94 94 THR A CA 1
ATOM 722 C C . THR A 1 94 ? -7.348 -13.851 9.755 1.00 91.94 94 THR A C 1
ATOM 724 O O . THR A 1 94 ? -8.541 -13.954 9.457 1.00 91.94 94 THR A O 1
ATOM 727 N N . ILE A 1 95 ? -6.896 -13.035 10.699 1.00 90.50 95 ILE A N 1
ATOM 728 C CA . ILE A 1 95 ? -7.735 -12.100 11.438 1.00 90.50 95 ILE A CA 1
ATOM 729 C C . ILE A 1 95 ? -7.116 -10.723 11.271 1.00 90.50 95 ILE A C 1
ATOM 731 O O . ILE A 1 95 ? -5.922 -10.552 11.511 1.00 90.50 95 ILE A O 1
ATOM 735 N N . MET A 1 96 ? -7.928 -9.754 10.864 1.00 89.69 96 MET A N 1
ATOM 736 C CA . MET A 1 96 ? -7.545 -8.348 10.842 1.00 89.69 96 MET A CA 1
ATOM 737 C C . MET A 1 96 ? -8.256 -7.607 11.973 1.00 89.69 96 MET A C 1
ATOM 739 O O . MET A 1 96 ? -9.419 -7.871 12.227 1.00 89.69 96 MET A O 1
ATOM 743 N N . GLN A 1 97 ? -7.609 -6.664 12.643 1.00 88.81 97 GLN A N 1
ATOM 744 C CA . GLN A 1 97 ? -8.282 -5.749 13.562 1.00 88.81 97 GLN A CA 1
ATOM 745 C C . GLN A 1 97 ? -8.710 -4.479 12.819 1.00 88.81 97 GLN A C 1
ATOM 747 O O . GLN A 1 97 ? -7.901 -3.895 12.098 1.00 88.81 97 GLN A O 1
ATOM 752 N N . CYS A 1 98 ? -9.961 -4.049 12.998 1.00 88.12 98 CYS A N 1
ATOM 753 C CA . CYS A 1 98 ? -10.436 -2.795 12.421 1.00 88.12 98 CYS A CA 1
ATOM 754 C C . CYS A 1 98 ? -9.737 -1.598 13.086 1.00 88.12 98 CYS A C 1
ATOM 756 O O . CYS A 1 98 ? -9.797 -1.434 14.303 1.00 88.12 98 CYS A O 1
ATOM 758 N N . ASP A 1 99 ? -9.075 -0.759 12.296 1.00 85.12 99 ASP A N 1
ATOM 759 C CA . ASP A 1 99 ? -8.326 0.430 12.727 1.00 85.12 99 ASP A CA 1
ATOM 760 C C . ASP A 1 99 ? -9.043 1.749 12.379 1.00 85.12 99 ASP A C 1
ATOM 762 O O . ASP A 1 99 ? -8.527 2.836 12.644 1.00 85.12 99 ASP A O 1
ATOM 766 N N . ALA A 1 100 ? -10.261 1.663 11.846 1.00 87.19 100 ALA A N 1
ATOM 767 C CA . ALA A 1 100 ? -11.147 2.78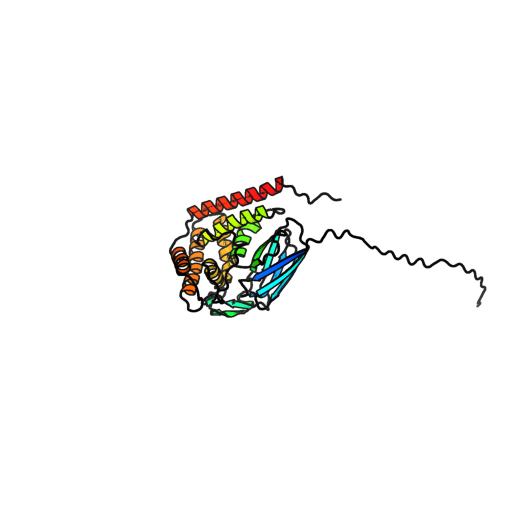5 11.566 1.00 87.19 100 ALA A CA 1
ATOM 768 C C . ALA A 1 100 ? -12.380 2.772 12.479 1.00 87.19 100 ALA A C 1
ATOM 770 O O . ALA A 1 100 ? -12.620 1.803 13.193 1.00 87.19 100 ALA A O 1
ATOM 771 N N . VAL A 1 101 ? -13.179 3.847 12.459 1.00 88.44 101 VAL A N 1
ATOM 772 C CA . VAL A 1 101 ? -14.423 3.925 13.255 1.00 88.44 101 VAL A CA 1
ATOM 773 C C . VAL A 1 101 ? -15.334 2.738 12.937 1.00 88.44 101 VAL A C 1
ATOM 775 O O . VAL A 1 101 ? -15.820 2.062 13.843 1.00 88.44 101 VAL A O 1
ATOM 778 N N . PHE A 1 102 ? -15.500 2.474 11.642 1.00 90.50 102 PHE A N 1
ATOM 779 C CA . PHE A 1 102 ? -16.188 1.319 11.094 1.00 90.50 102 PHE A CA 1
ATOM 780 C C . PHE A 1 102 ? -15.362 0.750 9.946 1.00 90.50 102 PHE A C 1
ATOM 782 O O . PHE A 1 102 ? -14.773 1.508 9.173 1.00 90.50 102 PHE A O 1
ATOM 789 N N . CYS A 1 103 ? -15.350 -0.573 9.831 1.00 89.19 103 CYS A N 1
ATOM 790 C CA . CYS A 1 103 ? -14.826 -1.276 8.672 1.00 89.19 103 CYS A CA 1
ATOM 791 C C . CYS A 1 103 ? -15.974 -1.889 7.876 1.00 89.19 103 CYS A C 1
ATOM 793 O O . CYS A 1 103 ? -16.991 -2.295 8.453 1.00 89.19 103 CYS A O 1
ATOM 795 N N . PHE A 1 104 ? -15.799 -1.949 6.558 1.00 87.00 104 PHE A N 1
ATOM 796 C CA . PHE A 1 104 ? -16.857 -2.281 5.610 1.00 87.00 104 PHE A CA 1
ATOM 797 C C . PHE A 1 104 ? -16.478 -3.456 4.702 1.00 87.00 104 PHE A C 1
ATOM 799 O O . PHE A 1 104 ? -15.306 -3.630 4.360 1.00 87.00 104 PHE A O 1
ATOM 806 N N . ASP A 1 105 ? -17.477 -4.242 4.290 1.00 84.06 105 ASP A N 1
ATOM 807 C CA . ASP A 1 105 ? -17.319 -5.274 3.260 1.00 84.06 105 ASP A CA 1
ATOM 808 C C . ASP A 1 105 ? -17.276 -4.673 1.834 1.00 84.06 105 ASP A C 1
ATOM 810 O O . ASP A 1 105 ? -17.219 -3.462 1.616 1.00 84.06 105 ASP A O 1
ATOM 814 N N . THR A 1 106 ? -17.293 -5.539 0.819 1.00 77.94 106 THR A N 1
ATOM 815 C CA . THR A 1 106 ? -17.343 -5.140 -0.604 1.00 77.94 106 THR A CA 1
ATOM 816 C C . THR A 1 106 ? -18.675 -4.519 -1.044 1.00 77.94 106 THR A C 1
ATOM 818 O O . THR A 1 106 ? -18.745 -3.969 -2.141 1.00 77.94 106 THR A O 1
ATOM 821 N N . ASN A 1 107 ? -19.719 -4.606 -0.219 1.00 82.25 107 ASN A N 1
ATOM 822 C CA . ASN A 1 107 ? -21.059 -4.081 -0.476 1.00 82.25 107 ASN A CA 1
ATOM 823 C C . ASN A 1 107 ? -21.385 -2.862 0.411 1.00 82.25 107 ASN A C 1
ATOM 825 O O . ASN A 1 107 ? -22.558 -2.509 0.533 1.00 82.25 107 ASN A O 1
ATOM 829 N N . ASP A 1 108 ? -20.375 -2.249 1.041 1.00 83.44 108 ASP A N 1
ATOM 830 C CA . ASP A 1 108 ? -20.505 -1.135 1.991 1.00 83.44 108 ASP A CA 1
ATOM 831 C C . ASP A 1 108 ? -21.330 -1.450 3.257 1.00 83.44 108 ASP A C 1
ATOM 833 O O . ASP A 1 108 ? -21.841 -0.546 3.924 1.00 83.44 108 ASP A O 1
ATOM 837 N N . ASN A 1 109 ? -21.443 -2.722 3.647 1.00 88.38 109 ASN A N 1
ATOM 838 C CA . ASN A 1 109 ? -22.022 -3.092 4.937 1.00 88.38 109 ASN A CA 1
ATOM 839 C C . ASN A 1 109 ? -20.975 -2.966 6.043 1.00 88.38 109 ASN A C 1
ATOM 841 O O . ASN A 1 109 ? -19.842 -3.410 5.879 1.00 88.38 109 ASN A O 1
ATOM 845 N N . VAL A 1 110 ? -21.368 -2.426 7.199 1.00 90.94 110 VAL A N 1
ATOM 846 C CA . VAL A 1 110 ? -20.512 -2.410 8.394 1.00 90.94 110 VAL A CA 1
ATOM 847 C C . VAL A 1 110 ? -20.313 -3.840 8.895 1.00 90.94 110 VAL A C 1
ATOM 849 O O . VAL A 1 110 ? -21.287 -4.520 9.222 1.00 90.94 110 VAL A O 1
ATOM 852 N N . ILE A 1 111 ? -19.056 -4.263 9.000 1.00 90.81 111 ILE A N 1
ATOM 853 C CA . ILE A 1 111 ? -18.663 -5.608 9.451 1.00 90.81 111 ILE A CA 1
ATOM 854 C C . ILE A 1 111 ? -17.942 -5.614 10.800 1.00 90.81 111 ILE A C 1
ATOM 856 O O . ILE A 1 111 ? -17.909 -6.646 11.463 1.00 90.81 111 ILE A O 1
ATOM 860 N N . ALA A 1 112 ? -17.375 -4.478 11.208 1.00 91.19 112 ALA A N 1
ATOM 861 C CA . ALA A 1 112 ? -16.666 -4.322 12.475 1.00 91.19 112 ALA A CA 1
ATOM 862 C C . ALA A 1 112 ? -16.594 -2.844 12.883 1.00 91.19 112 ALA A C 1
ATOM 864 O O . ALA A 1 112 ? -16.583 -1.953 12.029 1.00 91.19 112 ALA A O 1
ATOM 865 N N . GLN A 1 113 ? -16.514 -2.591 14.185 1.00 91.88 113 GLN A N 1
ATOM 866 C CA . GLN A 1 113 ? -16.154 -1.294 14.764 1.00 91.88 113 GLN A CA 1
ATOM 867 C C . GLN A 1 113 ? -14.667 -1.247 15.124 1.00 91.88 113 GLN A C 1
ATOM 869 O O . GLN A 1 113 ? -13.989 -2.276 15.139 1.00 91.88 113 GLN A O 1
ATOM 874 N N . PHE A 1 114 ? -14.161 -0.058 15.457 1.00 89.31 114 PHE A N 1
ATOM 875 C CA . PHE A 1 114 ? -12.773 0.121 15.886 1.00 89.31 114 PHE A CA 1
ATOM 876 C C . PHE A 1 114 ? -12.352 -0.902 16.953 1.00 89.31 114 PHE A C 1
ATOM 878 O O . PHE A 1 114 ? -12.979 -1.038 18.006 1.00 89.31 114 PHE A O 1
ATOM 885 N N . GLY A 1 115 ? -11.248 -1.596 16.691 1.00 87.12 115 GLY A N 1
ATOM 886 C CA . GLY A 1 115 ? -10.669 -2.603 17.569 1.00 87.12 115 GLY A CA 1
ATOM 887 C C . GLY A 1 115 ? -11.315 -3.989 17.482 1.00 87.12 115 GLY A C 1
ATOM 888 O O . GLY A 1 115 ? -10.743 -4.933 18.030 1.00 87.12 115 GLY A O 1
ATOM 889 N N . GLU A 1 116 ? -12.451 -4.145 16.798 1.00 90.75 116 GLU A N 1
ATOM 890 C CA . GLU A 1 116 ? -13.094 -5.446 16.606 1.00 90.75 116 GLU A CA 1
ATOM 891 C C . GLU A 1 116 ? -12.380 -6.280 15.524 1.00 90.75 116 GLU A C 1
ATOM 893 O O . GLU A 1 116 ? -11.814 -5.727 14.571 1.00 90.75 116 GLU A O 1
ATOM 898 N N . PRO A 1 117 ? -12.372 -7.620 15.663 1.00 90.12 117 PRO A N 1
ATOM 89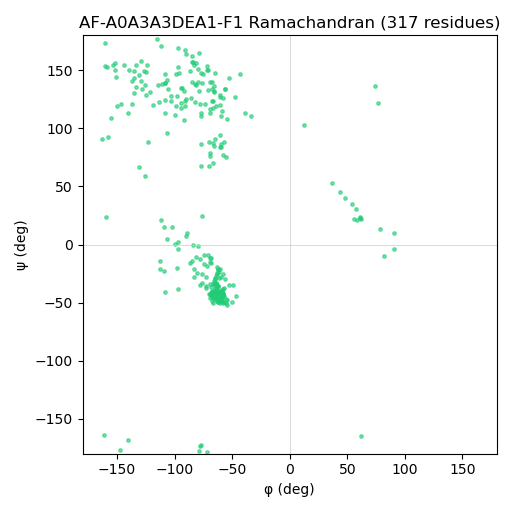9 C CA . PRO A 1 117 ? -11.768 -8.506 14.680 1.00 90.12 117 PRO A CA 1
ATOM 900 C C . PRO A 1 117 ? -12.650 -8.655 13.434 1.00 90.12 117 PRO A C 1
ATOM 902 O O . PRO A 1 117 ? -13.856 -8.870 13.518 1.00 90.12 117 PRO A O 1
ATOM 905 N N . ILE A 1 118 ? -12.004 -8.648 12.277 1.00 89.62 118 ILE A N 1
ATOM 906 C CA . ILE A 1 118 ? -12.543 -8.944 10.958 1.00 89.62 118 ILE A CA 1
ATOM 907 C C . ILE A 1 118 ? -11.990 -10.301 10.524 1.00 89.62 118 ILE A C 1
ATOM 909 O O . ILE A 1 118 ? -10.775 -10.525 10.498 1.00 89.62 118 ILE A O 1
ATOM 913 N N . ILE A 1 119 ? -12.890 -11.223 10.195 1.00 88.75 119 ILE A N 1
ATOM 914 C CA . ILE A 1 119 ? -12.535 -12.588 9.800 1.00 88.75 119 ILE A CA 1
ATOM 915 C C . ILE A 1 119 ? -12.123 -12.667 8.326 1.00 88.75 119 ILE A C 1
ATOM 917 O O . ILE A 1 119 ? -12.554 -11.870 7.496 1.00 88.75 119 ILE A O 1
ATOM 921 N N . ALA A 1 120 ? -11.344 -13.695 7.989 1.00 85.62 120 ALA A N 1
ATOM 922 C CA . ALA A 1 120 ? -10.798 -13.926 6.653 1.00 85.62 120 ALA A CA 1
ATOM 923 C C . ALA A 1 120 ? -11.804 -13.836 5.490 1.00 85.62 120 ALA A C 1
ATOM 925 O O . ALA A 1 120 ? -11.428 -13.400 4.405 1.00 85.62 120 ALA A O 1
ATOM 926 N N . SER A 1 121 ? -13.062 -14.254 5.682 1.00 86.00 121 SER A N 1
ATOM 927 C CA . SER A 1 121 ? -14.077 -14.212 4.619 1.00 86.00 121 SER A CA 1
ATOM 928 C C . SER A 1 121 ? -14.436 -12.791 4.187 1.00 86.00 121 SER A C 1
ATOM 930 O O . SER A 1 121 ? -14.734 -12.585 3.016 1.00 86.00 121 SER A O 1
ATOM 932 N N . GLU A 1 122 ? -14.371 -11.827 5.105 1.00 83.19 122 GLU A N 1
ATOM 933 C CA . GLU A 1 122 ? -14.719 -10.423 4.849 1.00 83.19 122 GLU A CA 1
ATOM 934 C C . GLU A 1 122 ? -13.588 -9.654 4.152 1.00 83.19 122 GLU A C 1
ATOM 936 O O . GLU A 1 122 ? -13.820 -8.676 3.448 1.00 83.19 122 GLU A O 1
ATOM 941 N N . ILE A 1 123 ? -12.351 -10.124 4.316 1.00 80.81 123 ILE A N 1
ATOM 942 C CA . ILE A 1 123 ? -11.137 -9.539 3.724 1.00 80.81 123 ILE A CA 1
ATOM 943 C C . ILE A 1 123 ? -10.527 -10.455 2.660 1.00 80.81 123 ILE A C 1
ATOM 945 O O . ILE A 1 123 ? -9.342 -10.361 2.329 1.00 80.81 123 ILE A O 1
ATOM 949 N N . ALA A 1 124 ? -11.331 -11.371 2.119 1.00 76.81 124 ALA A N 1
ATOM 950 C CA . ALA A 1 124 ? -10.895 -12.294 1.090 1.00 76.81 124 ALA A CA 1
ATOM 951 C C . ALA A 1 124 ? -10.370 -11.513 -0.127 1.00 76.81 124 ALA A C 1
ATOM 953 O O . ALA A 1 124 ? -11.048 -10.652 -0.681 1.00 76.81 124 ALA A O 1
ATOM 954 N N . GLY A 1 125 ? -9.142 -11.818 -0.548 1.00 75.00 125 GLY A N 1
ATOM 955 C CA . GLY A 1 125 ? -8.488 -11.131 -1.665 1.00 75.00 125 GLY A CA 1
ATOM 956 C C . GLY A 1 125 ? -7.654 -9.911 -1.272 1.00 75.00 125 GLY A C 1
ATOM 957 O O . GLY A 1 125 ? -6.962 -9.372 -2.136 1.00 75.00 125 GLY A O 1
ATOM 958 N N . LEU A 1 126 ? -7.632 -9.517 0.007 1.00 83.31 126 LEU A N 1
ATOM 959 C CA . LEU A 1 126 ? -6.641 -8.561 0.484 1.00 83.31 126 LEU A CA 1
ATOM 960 C C . LEU A 1 126 ? -5.232 -9.126 0.283 1.00 83.31 126 LEU A C 1
ATOM 962 O O . LEU A 1 126 ? -4.887 -10.229 0.724 1.00 83.31 126 LEU A O 1
ATOM 966 N N . GLN A 1 127 ? -4.412 -8.316 -0.375 1.00 88.94 127 GLN A N 1
ATOM 967 C CA . GLN A 1 127 ? -3.005 -8.571 -0.584 1.00 88.94 127 GLN A CA 1
ATOM 968 C C . GLN A 1 127 ? -2.227 -7.289 -0.304 1.00 88.94 127 GLN A C 1
ATOM 970 O O . GLN A 1 127 ? -2.563 -6.234 -0.835 1.00 88.94 127 GLN A O 1
ATOM 975 N N . LEU A 1 128 ? -1.176 -7.396 0.506 1.00 91.50 128 LEU A N 1
ATOM 976 C CA . LEU A 1 128 ? -0.234 -6.301 0.727 1.00 91.50 128 LEU A CA 1
ATOM 977 C C . LEU A 1 128 ? 1.106 -6.658 0.105 1.00 91.50 128 LEU A C 1
ATOM 979 O O . LEU A 1 128 ? 1.562 -7.796 0.237 1.00 91.50 128 LEU A O 1
ATOM 983 N N . THR A 1 129 ? 1.742 -5.697 -0.549 1.00 93.12 129 THR A N 1
ATOM 984 C CA . THR A 1 129 ? 3.016 -5.895 -1.246 1.00 93.12 129 THR A CA 1
ATOM 985 C C . THR A 1 129 ? 4.011 -4.790 -0.916 1.00 93.12 129 THR A C 1
ATOM 987 O O . THR A 1 129 ? 3.656 -3.682 -0.507 1.00 93.12 129 THR A O 1
ATOM 990 N N . SER A 1 130 ? 5.295 -5.119 -1.034 1.00 92.62 130 SER A N 1
ATOM 991 C CA . SER A 1 130 ? 6.402 -4.175 -0.905 1.00 92.62 130 SER A CA 1
ATOM 992 C C . SER A 1 130 ? 7.662 -4.741 -1.552 1.00 92.62 130 SER A C 1
ATOM 994 O O . SER A 1 130 ? 7.846 -5.958 -1.614 1.00 92.62 130 SER A O 1
ATOM 996 N N . PHE A 1 131 ? 8.554 -3.860 -2.001 1.00 89.94 131 PHE A N 1
ATOM 997 C CA . PHE A 1 131 ? 9.899 -4.259 -2.405 1.00 89.94 131 PHE A CA 1
ATOM 998 C C . PHE A 1 131 ? 10.795 -4.444 -1.182 1.00 89.94 131 PHE A C 1
ATOM 1000 O O . PHE A 1 131 ? 10.796 -3.632 -0.253 1.00 89.94 131 PHE A O 1
ATOM 1007 N N . ILE A 1 132 ? 11.631 -5.475 -1.223 1.00 87.44 132 ILE A N 1
ATOM 1008 C CA . ILE A 1 132 ? 12.749 -5.657 -0.299 1.00 87.44 132 ILE A CA 1
ATOM 1009 C C . ILE A 1 132 ? 14.045 -5.806 -1.098 1.00 87.44 132 ILE A C 1
ATOM 1011 O O . ILE A 1 132 ? 14.034 -6.229 -2.251 1.00 87.44 132 ILE A O 1
ATOM 1015 N N . SER A 1 133 ? 15.172 -5.462 -0.481 1.00 83.00 133 SER A N 1
ATOM 1016 C CA . SER A 1 133 ? 16.492 -5.596 -1.099 1.00 83.00 133 SER A CA 1
ATOM 1017 C C . SER A 1 133 ? 17.438 -6.386 -0.207 1.00 83.00 133 SER A C 1
ATOM 1019 O O . SER A 1 133 ? 17.377 -6.268 1.017 1.00 83.00 133 SER A O 1
ATOM 1021 N N . SER A 1 134 ? 18.376 -7.106 -0.822 1.00 75.25 134 SER A N 1
ATOM 1022 C CA . SER A 1 134 ? 19.472 -7.789 -0.134 1.00 75.25 134 SER A CA 1
ATOM 1023 C C . SER A 1 134 ? 20.398 -6.854 0.663 1.00 75.25 134 SER A C 1
ATOM 1025 O O . SER A 1 134 ? 21.066 -7.332 1.572 1.00 75.25 134 SER A O 1
ATOM 1027 N N . HIS A 1 135 ? 20.458 -5.541 0.375 1.00 71.44 135 HIS A N 1
ATOM 1028 C CA . HIS A 1 135 ? 21.221 -4.585 1.212 1.00 71.44 135 HIS A CA 1
ATOM 1029 C C . HIS A 1 135 ? 20.403 -3.957 2.335 1.00 71.44 135 HIS A C 1
ATOM 1031 O O . HIS A 1 135 ? 20.878 -3.034 2.998 1.00 71.44 135 HIS A O 1
ATOM 1037 N N . ALA A 1 136 ? 19.171 -4.413 2.562 1.00 63.31 136 ALA A N 1
ATOM 1038 C CA . ALA A 1 136 ? 18.420 -4.010 3.736 1.00 63.31 136 ALA A CA 1
ATOM 1039 C C . ALA A 1 136 ? 19.070 -4.636 4.983 1.00 63.31 136 ALA A C 1
ATOM 1041 O O . ALA A 1 136 ? 18.606 -5.652 5.489 1.00 63.31 136 ALA A O 1
ATOM 1042 N N . GLN A 1 137 ? 20.170 -4.058 5.472 1.00 53.16 137 GLN A N 1
ATOM 1043 C CA . GLN A 1 137 ? 20.801 -4.488 6.717 1.00 53.16 137 GLN A CA 1
ATOM 1044 C C . GLN A 1 137 ? 19.787 -4.342 7.860 1.00 53.16 137 GLN A C 1
ATOM 1046 O O . GLN A 1 137 ? 19.429 -3.225 8.225 1.00 53.16 137 GLN A O 1
ATOM 1051 N N . THR A 1 138 ? 19.309 -5.463 8.412 1.00 54.72 138 THR A N 1
ATOM 1052 C CA . THR A 1 138 ? 18.554 -5.537 9.683 1.00 54.72 138 THR A CA 1
ATOM 1053 C C . THR A 1 138 ? 17.407 -4.522 9.834 1.00 54.72 138 THR A C 1
ATOM 1055 O O . THR A 1 138 ? 17.217 -3.957 10.909 1.00 54.72 138 THR A O 1
ATOM 1058 N N . GLN A 1 139 ? 16.637 -4.252 8.774 1.00 62.72 139 GLN A N 1
ATOM 1059 C CA . GLN A 1 139 ? 15.485 -3.345 8.858 1.00 62.72 139 GLN A CA 1
ATOM 1060 C C . GLN A 1 139 ? 14.184 -4.125 9.018 1.00 62.72 139 GLN A C 1
ATOM 1062 O O . GLN A 1 139 ? 13.869 -4.996 8.209 1.00 62.72 139 GLN A O 1
ATOM 1067 N N . THR A 1 140 ? 13.402 -3.759 10.033 1.00 76.44 140 THR A N 1
ATOM 1068 C CA . THR A 1 140 ? 12.002 -4.169 10.138 1.00 76.44 140 THR A CA 1
ATOM 1069 C C . THR A 1 140 ? 11.224 -3.572 8.967 1.00 76.44 140 THR A C 1
ATOM 1071 O O . THR A 1 140 ? 11.165 -2.350 8.828 1.00 76.44 140 THR A O 1
ATOM 1074 N N . ARG A 1 141 ? 10.623 -4.412 8.120 1.00 85.69 141 ARG A N 1
ATOM 1075 C CA . ARG A 1 141 ? 9.746 -3.964 7.030 1.00 85.69 141 ARG A CA 1
ATOM 1076 C C . ARG A 1 141 ? 8.300 -3.958 7.481 1.00 85.69 141 ARG A C 1
ATOM 1078 O O . ARG A 1 141 ? 7.818 -4.913 8.079 1.00 85.69 141 ARG A O 1
ATOM 1085 N N . GLN A 1 142 ? 7.591 -2.891 7.156 1.00 86.56 142 GLN A N 1
ATOM 1086 C CA . GLN A 1 142 ? 6.152 -2.845 7.335 1.00 86.56 142 GLN A CA 1
ATOM 1087 C C . GLN A 1 142 ? 5.480 -3.038 5.979 1.00 86.56 142 GLN A C 1
ATOM 1089 O O . GLN A 1 142 ? 5.811 -2.334 5.027 1.00 86.56 142 GLN A O 1
ATOM 1094 N N . LEU A 1 143 ? 4.551 -3.985 5.898 1.00 90.06 143 LEU A N 1
ATOM 1095 C CA . LEU A 1 143 ? 3.603 -4.070 4.793 1.00 90.06 143 LEU A CA 1
ATOM 1096 C C . LEU A 1 143 ? 2.363 -3.270 5.166 1.00 90.06 143 LEU A C 1
ATOM 1098 O O . LEU A 1 143 ? 1.748 -3.524 6.202 1.00 90.06 143 LEU A O 1
ATOM 1102 N N . ASN A 1 144 ? 2.005 -2.299 4.337 1.00 88.94 144 ASN A N 1
ATOM 1103 C CA . ASN A 1 144 ? 0.833 -1.464 4.547 1.00 88.94 144 ASN A CA 1
ATOM 1104 C C . ASN A 1 144 ? 0.212 -1.052 3.204 1.00 88.94 144 ASN A C 1
ATOM 1106 O O . ASN A 1 144 ? 0.644 -1.490 2.130 1.00 88.94 144 ASN A O 1
ATOM 1110 N N . VAL A 1 145 ? -0.834 -0.231 3.256 1.00 89.75 145 VAL A N 1
ATOM 1111 C CA . VAL A 1 145 ? -1.536 0.196 2.046 1.00 89.75 145 VAL A CA 1
ATOM 1112 C C . VAL A 1 145 ? -0.619 1.027 1.141 1.00 89.75 145 VAL A C 1
ATOM 1114 O O . VAL A 1 145 ? -0.557 0.786 -0.062 1.00 89.75 145 VAL A O 1
ATOM 1117 N N . PHE A 1 146 ? 0.165 1.950 1.701 1.00 91.50 146 PHE A N 1
ATOM 1118 C CA . PHE A 1 146 ? 1.073 2.797 0.922 1.00 91.50 146 PHE A CA 1
ATOM 1119 C C . PHE A 1 146 ? 2.191 2.015 0.232 1.00 91.50 146 PHE A C 1
ATOM 1121 O O . PHE A 1 146 ? 2.495 2.299 -0.928 1.00 91.50 146 PHE A O 1
ATOM 1128 N N . THR A 1 147 ? 2.792 1.023 0.901 1.00 92.38 147 THR A N 1
ATOM 1129 C CA . THR A 1 147 ? 3.812 0.177 0.261 1.00 92.38 147 THR A CA 1
ATOM 1130 C C . THR A 1 147 ? 3.231 -0.596 -0.916 1.00 92.38 147 THR A C 1
ATOM 1132 O O . THR A 1 147 ? 3.904 -0.732 -1.935 1.00 92.38 147 THR A O 1
ATOM 1135 N N . THR A 1 148 ? 1.969 -1.018 -0.802 1.00 93.00 148 THR A N 1
ATOM 1136 C CA . THR A 1 148 ? 1.235 -1.727 -1.859 1.00 93.00 148 THR A CA 1
ATOM 1137 C C . THR A 1 148 ? 0.974 -0.808 -3.053 1.00 93.00 148 THR A C 1
ATOM 1139 O O . THR A 1 148 ? 1.330 -1.151 -4.176 1.00 93.00 148 THR A O 1
ATOM 1142 N N . LEU A 1 149 ? 0.469 0.411 -2.820 1.00 93.25 149 LEU A N 1
ATOM 1143 C CA . LEU A 1 149 ? 0.249 1.407 -3.882 1.00 93.25 149 LEU A CA 1
ATOM 1144 C C . LEU A 1 149 ? 1.542 1.765 -4.633 1.00 93.25 149 LEU A C 1
ATOM 1146 O O . LEU A 1 149 ? 1.542 1.897 -5.857 1.00 93.25 149 LEU A O 1
ATOM 1150 N N . VAL A 1 150 ? 2.656 1.917 -3.909 1.00 94.12 150 VAL A N 1
ATOM 1151 C CA . VAL A 1 150 ? 3.973 2.176 -4.515 1.00 94.12 150 VAL A CA 1
ATOM 1152 C C . VAL A 1 150 ? 4.459 0.970 -5.305 1.00 94.12 150 VAL A C 1
ATOM 1154 O O . VAL A 1 150 ? 4.941 1.137 -6.424 1.00 94.12 150 VAL A O 1
ATOM 1157 N N . HIS A 1 151 ? 4.330 -0.232 -4.744 1.00 93.62 151 HIS A N 1
ATOM 1158 C CA . HIS A 1 151 ? 4.703 -1.460 -5.430 1.00 93.62 151 HIS A CA 1
ATOM 1159 C C . HIS A 1 151 ? 3.938 -1.604 -6.751 1.00 93.62 151 HIS A C 1
ATOM 1161 O O . HIS A 1 151 ? 4.564 -1.783 -7.791 1.00 93.62 151 HIS A O 1
ATOM 1167 N N . ASP A 1 152 ? 2.615 -1.454 -6.744 1.00 92.88 152 ASP A N 1
ATOM 1168 C CA . ASP A 1 152 ? 1.770 -1.657 -7.927 1.00 92.88 152 ASP A CA 1
ATOM 1169 C C . ASP A 1 152 ? 2.031 -0.632 -9.041 1.00 92.88 152 ASP A C 1
ATOM 1171 O O . ASP A 1 152 ? 1.982 -0.968 -10.226 1.00 92.88 152 ASP A O 1
ATOM 1175 N N . LEU A 1 153 ? 2.387 0.606 -8.681 1.00 91.94 153 LEU A N 1
ATOM 1176 C CA . LEU A 1 153 ? 2.809 1.626 -9.645 1.00 91.94 153 LEU A CA 1
ATOM 1177 C C . LEU A 1 153 ? 4.115 1.283 -10.366 1.00 91.94 153 LEU A C 1
ATOM 1179 O O . LEU A 1 153 ? 4.346 1.744 -11.486 1.00 91.94 153 LEU A O 1
ATOM 1183 N N . VAL A 1 154 ? 4.989 0.521 -9.712 1.00 92.06 154 VAL A N 1
ATOM 1184 C CA . VAL A 1 154 ? 6.385 0.352 -10.122 1.00 92.06 154 VAL A CA 1
ATOM 1185 C C . VAL A 1 154 ? 6.654 -1.037 -10.693 1.00 92.06 154 VAL A C 1
ATOM 1187 O O . VAL A 1 154 ? 7.351 -1.148 -11.700 1.00 92.06 154 VAL A O 1
ATOM 1190 N N . ALA A 1 155 ? 6.097 -2.089 -10.091 1.00 88.75 155 ALA A N 1
ATOM 1191 C CA . ALA A 1 155 ? 6.443 -3.481 -10.371 1.00 88.75 155 ALA A CA 1
ATOM 1192 C C . ALA A 1 155 ? 6.237 -3.860 -11.842 1.00 88.75 155 ALA A C 1
ATOM 1194 O O . ALA A 1 155 ? 7.112 -4.469 -12.443 1.00 88.75 155 ALA A O 1
ATOM 1195 N N . ALA A 1 156 ? 5.135 -3.421 -12.456 1.00 82.94 156 ALA A N 1
ATOM 1196 C CA . ALA A 1 156 ? 4.848 -3.705 -13.864 1.00 82.94 156 ALA A CA 1
ATOM 1197 C C . ALA A 1 156 ? 5.707 -2.894 -14.859 1.00 82.94 156 ALA A C 1
ATOM 1199 O O . ALA A 1 156 ? 5.635 -3.124 -16.064 1.00 82.94 156 ALA A O 1
ATOM 1200 N N . GLN A 1 157 ? 6.470 -1.909 -14.378 1.00 83.75 157 GLN A N 1
ATOM 1201 C CA . GLN A 1 157 ? 7.196 -0.946 -15.213 1.00 83.75 157 GLN A CA 1
ATOM 1202 C C . GLN A 1 157 ? 8.716 -1.147 -15.182 1.00 83.75 157 GLN A C 1
ATOM 1204 O O . GLN A 1 157 ? 9.424 -0.685 -16.084 1.00 83.75 157 GLN A O 1
ATOM 1209 N N . LEU A 1 158 ? 9.238 -1.785 -14.133 1.00 83.44 158 LEU A N 1
ATOM 1210 C CA . LEU A 1 158 ? 10.656 -2.107 -14.025 1.00 83.44 158 LEU A CA 1
ATOM 1211 C C . LEU A 1 158 ? 10.971 -3.373 -14.819 1.00 83.44 158 LEU A C 1
ATOM 1213 O O . LEU A 1 158 ? 10.226 -4.344 -14.782 1.00 83.44 158 LEU A O 1
ATOM 1217 N N . LEU A 1 159 ? 12.089 -3.351 -15.540 1.00 79.12 159 LEU A N 1
ATOM 1218 C CA . LEU A 1 159 ? 12.599 -4.538 -16.220 1.00 79.12 159 LEU A CA 1
ATOM 1219 C C . LEU A 1 159 ? 13.417 -5.406 -15.256 1.00 79.12 159 LEU A C 1
ATOM 1221 O O . LEU A 1 159 ? 14.049 -4.889 -14.333 1.00 79.12 159 LEU A O 1
ATOM 1225 N N . ASP A 1 160 ? 13.502 -6.703 -15.544 1.00 70.31 160 ASP A N 1
ATOM 1226 C CA . ASP A 1 160 ? 14.338 -7.637 -14.782 1.00 70.31 160 ASP A CA 1
ATOM 1227 C C . ASP A 1 160 ? 15.787 -7.145 -14.674 1.00 70.31 160 ASP A C 1
ATOM 1229 O O . ASP A 1 160 ? 16.347 -6.593 -15.624 1.00 70.31 160 ASP A O 1
ATOM 1233 N N . GLY A 1 161 ? 16.438 -7.370 -13.533 1.00 64.81 161 GLY A N 1
ATOM 1234 C CA . GLY A 1 161 ? 17.842 -6.992 -13.327 1.00 64.81 161 GLY A CA 1
ATOM 1235 C C . GLY A 1 161 ? 18.081 -5.507 -13.025 1.00 64.81 161 GLY A C 1
ATOM 1236 O O . GLY A 1 161 ? 19.224 -5.050 -13.079 1.00 64.81 161 GLY A O 1
ATOM 1237 N N . VAL A 1 162 ? 17.035 -4.742 -12.700 1.00 72.69 162 VAL A N 1
ATOM 1238 C CA . VAL A 1 162 ? 17.183 -3.428 -12.060 1.00 72.69 162 VAL A CA 1
ATOM 1239 C C . VAL A 1 162 ? 17.783 -3.596 -10.659 1.00 72.69 162 VAL A C 1
ATOM 1241 O O . VAL A 1 162 ? 17.330 -4.408 -9.857 1.00 72.69 162 VAL A O 1
ATOM 1244 N N . TYR A 1 163 ? 18.806 -2.797 -10.361 1.00 72.81 163 TYR A N 1
ATOM 1245 C CA . TYR A 1 163 ? 19.497 -2.795 -9.073 1.00 72.81 163 TYR A CA 1
ATOM 1246 C C . TYR A 1 163 ? 18.779 -1.911 -8.041 1.00 72.81 163 TYR A C 1
ATOM 1248 O O . TYR A 1 163 ? 18.004 -1.014 -8.384 1.00 72.81 163 TYR A O 1
ATOM 1256 N N . GLN A 1 164 ? 19.094 -2.117 -6.761 1.00 77.50 164 GLN A N 1
ATOM 1257 C CA . GLN A 1 164 ? 18.424 -1.469 -5.629 1.00 77.50 164 GLN A CA 1
ATOM 1258 C C . GLN A 1 164 ? 18.298 0.048 -5.721 1.00 77.50 164 GLN A C 1
ATOM 1260 O O . GLN A 1 164 ? 17.197 0.557 -5.530 1.00 77.50 164 GLN A O 1
ATOM 1265 N N . ASN A 1 165 ? 19.374 0.784 -6.017 1.00 79.44 165 ASN A N 1
ATOM 1266 C CA . ASN A 1 165 ? 19.274 2.251 -6.010 1.00 79.44 165 ASN A CA 1
ATOM 1267 C C . ASN A 1 165 ? 18.306 2.743 -7.101 1.00 79.44 165 ASN A C 1
ATOM 1269 O O . ASN A 1 165 ? 17.696 3.801 -6.955 1.00 79.44 165 ASN A O 1
ATOM 1273 N N . GLY A 1 166 ? 18.142 1.969 -8.181 1.00 82.81 166 GLY A N 1
ATOM 1274 C CA . GLY A 1 166 ? 17.121 2.205 -9.194 1.00 82.81 166 GLY A CA 1
ATOM 1275 C C . GLY A 1 166 ? 15.705 2.057 -8.633 1.00 82.81 166 GLY A C 1
ATOM 1276 O O . GLY A 1 166 ? 14.877 2.947 -8.830 1.00 82.81 166 GLY A O 1
ATOM 1277 N N . VAL A 1 167 ? 15.446 0.980 -7.882 1.00 85.25 167 VAL A N 1
ATOM 1278 C CA . VAL A 1 167 ? 14.161 0.750 -7.198 1.00 85.25 167 VAL A CA 1
ATOM 1279 C C . VAL A 1 167 ? 13.889 1.819 -6.147 1.00 85.25 167 VAL A C 1
ATOM 1281 O O . VAL A 1 167 ? 12.792 2.362 -6.118 1.00 85.25 167 VAL A O 1
ATOM 1284 N N . GLU A 1 168 ? 14.868 2.176 -5.316 1.00 84.38 168 GLU A N 1
ATOM 1285 C CA . GLU A 1 168 ? 14.713 3.208 -4.284 1.00 84.38 168 GLU A CA 1
ATOM 1286 C C . GLU A 1 168 ? 14.364 4.566 -4.889 1.00 84.38 168 GLU A C 1
ATOM 1288 O O . GLU A 1 168 ? 13.407 5.209 -4.455 1.00 84.38 168 GLU A O 1
ATOM 1293 N N . LYS A 1 169 ? 15.089 4.980 -5.935 1.00 84.81 169 LYS A N 1
ATOM 1294 C CA . LYS A 1 169 ? 14.826 6.239 -6.634 1.00 84.81 169 LYS A CA 1
ATOM 1295 C C . LYS A 1 169 ? 13.416 6.265 -7.225 1.00 84.81 169 LYS A C 1
ATOM 1297 O O . LYS A 1 169 ? 12.683 7.233 -7.034 1.00 84.81 169 LYS A O 1
ATOM 1302 N N . VAL A 1 170 ? 13.029 5.200 -7.923 1.00 90.81 170 VAL A N 1
ATOM 1303 C CA . VAL A 1 170 ? 11.695 5.088 -8.526 1.00 90.81 170 VAL A CA 1
ATOM 1304 C C . VAL A 1 170 ? 10.609 5.042 -7.447 1.00 90.81 170 VAL A C 1
ATOM 1306 O O . VAL A 1 170 ? 9.573 5.682 -7.603 1.00 90.81 170 VAL A O 1
ATOM 1309 N N . SER A 1 171 ? 10.867 4.380 -6.319 1.00 90.56 171 SER A N 1
ATOM 1310 C CA . SER A 1 171 ? 9.937 4.293 -5.186 1.00 90.56 171 SER A CA 1
ATOM 1311 C C . SER A 1 171 ? 9.714 5.639 -4.501 1.00 90.56 171 SER A C 1
ATOM 1313 O O . SER A 1 171 ? 8.596 5.916 -4.075 1.00 90.56 171 SER A O 1
ATOM 1315 N N . VAL A 1 172 ? 10.727 6.511 -4.433 1.00 90.19 172 VAL A N 1
ATOM 1316 C CA . VAL A 1 172 ? 10.559 7.902 -3.969 1.00 90.19 172 VAL A CA 1
ATOM 1317 C C . VAL A 1 172 ? 9.618 8.665 -4.904 1.00 90.19 172 VAL A C 1
ATOM 1319 O O . VAL A 1 172 ? 8.651 9.270 -4.445 1.00 90.19 172 VAL A O 1
ATOM 1322 N N . SER A 1 173 ? 9.854 8.604 -6.218 1.00 92.00 173 SER A N 1
ATOM 1323 C CA . SER A 1 173 ? 8.998 9.278 -7.206 1.00 92.00 173 SER A CA 1
ATOM 1324 C C . SER A 1 173 ? 7.568 8.722 -7.211 1.00 92.00 173 SER A C 1
ATOM 1326 O O . SER A 1 173 ? 6.610 9.488 -7.320 1.00 92.00 173 SER A O 1
ATOM 1328 N N . ALA A 1 174 ? 7.402 7.411 -7.024 1.00 93.69 174 ALA A N 1
ATOM 1329 C CA . ALA A 1 174 ? 6.097 6.771 -6.888 1.00 93.69 174 ALA A CA 1
ATOM 1330 C C . ALA A 1 174 ? 5.395 7.158 -5.576 1.00 93.69 174 ALA A C 1
ATOM 1332 O O . ALA A 1 174 ? 4.212 7.487 -5.607 1.00 93.69 174 ALA A O 1
ATOM 1333 N N . SER A 1 175 ? 6.120 7.215 -4.452 1.00 93.06 175 SER A N 1
ATOM 1334 C CA . SER A 1 175 ? 5.582 7.686 -3.163 1.00 93.06 175 SER A CA 1
ATOM 1335 C C . SER A 1 175 ? 5.061 9.116 -3.289 1.00 93.06 175 SER A C 1
ATOM 1337 O O . SER A 1 175 ? 3.929 9.397 -2.909 1.00 93.06 175 SER A O 1
ATOM 1339 N N . ASN A 1 176 ? 5.830 10.001 -3.934 1.00 91.44 176 ASN A N 1
ATOM 1340 C CA . ASN A 1 176 ? 5.394 11.367 -4.213 1.00 91.44 176 ASN A CA 1
ATOM 1341 C C . ASN A 1 176 ? 4.112 11.392 -5.052 1.00 91.44 176 ASN A C 1
ATOM 1343 O O . ASN A 1 176 ? 3.187 12.135 -4.731 1.00 91.44 176 ASN A O 1
ATOM 1347 N N . LEU A 1 177 ? 4.028 10.584 -6.113 1.00 93.19 177 LEU A N 1
ATOM 1348 C CA . LEU A 1 177 ? 2.832 10.522 -6.955 1.00 93.19 177 LEU A CA 1
ATOM 1349 C C . LEU A 1 177 ? 1.594 10.069 -6.165 1.00 93.19 177 LEU A C 1
ATOM 1351 O O . LEU A 1 177 ? 0.534 10.680 -6.308 1.00 93.19 177 LEU A O 1
ATOM 1355 N N . VAL A 1 178 ? 1.734 9.057 -5.303 1.00 94.12 178 VAL A N 1
ATOM 1356 C CA . VAL A 1 178 ? 0.668 8.602 -4.395 1.00 94.12 178 VAL A CA 1
ATOM 1357 C C . VAL A 1 178 ? 0.287 9.708 -3.402 1.00 94.12 178 VAL A C 1
ATOM 1359 O O . VAL A 1 178 ? -0.901 9.964 -3.211 1.00 94.12 178 VAL A O 1
ATOM 1362 N N . SER A 1 179 ? 1.252 10.444 -2.840 1.00 91.81 179 SER A N 1
ATOM 1363 C CA . SER A 1 179 ? 0.964 11.611 -1.991 1.00 91.81 179 SER A CA 1
ATOM 1364 C C . SER A 1 179 ? 0.165 12.680 -2.732 1.00 91.81 179 SER A C 1
ATOM 1366 O O . SER A 1 179 ? -0.777 13.227 -2.170 1.00 91.81 179 SER A O 1
ATOM 1368 N N . TYR A 1 180 ? 0.472 12.955 -4.004 1.00 90.88 180 TYR A N 1
ATOM 1369 C CA . TYR A 1 180 ? -0.330 13.877 -4.816 1.00 90.88 180 TYR A CA 1
ATOM 1370 C C . TYR A 1 180 ? -1.733 13.340 -5.109 1.00 90.88 180 TYR A C 1
ATOM 1372 O O . TYR A 1 180 ? -2.687 14.115 -5.052 1.00 90.88 180 TYR A O 1
ATOM 1380 N N . ALA A 1 181 ? -1.866 12.043 -5.404 1.00 92.00 181 ALA A N 1
ATOM 1381 C CA . ALA A 1 181 ? -3.156 11.391 -5.638 1.00 92.00 181 ALA A CA 1
ATOM 1382 C C . ALA A 1 181 ? -4.090 11.526 -4.427 1.00 92.00 181 ALA A C 1
ATOM 1384 O O . ALA A 1 181 ? -5.285 11.760 -4.579 1.00 92.00 181 ALA A O 1
ATOM 1385 N N . LEU A 1 182 ? -3.521 11.425 -3.226 1.00 91.19 182 LEU A N 1
ATOM 1386 C CA . LEU A 1 182 ? -4.247 11.501 -1.961 1.00 91.19 182 LEU A CA 1
ATOM 1387 C C . LEU A 1 182 ? -4.212 12.901 -1.323 1.00 91.19 182 LEU A C 1
ATOM 1389 O O . LEU A 1 182 ? -4.767 13.109 -0.247 1.00 91.19 182 LEU A O 1
ATOM 1393 N N . ASN A 1 183 ? -3.583 13.873 -1.991 1.00 90.50 183 ASN A N 1
ATOM 1394 C CA . ASN A 1 183 ? -3.399 15.249 -1.529 1.00 90.50 183 ASN A CA 1
ATOM 1395 C C . ASN A 1 183 ? -2.743 15.367 -0.134 1.00 90.50 183 ASN A C 1
ATOM 1397 O O . ASN A 1 183 ? -3.066 16.257 0.656 1.00 90.50 183 ASN A O 1
ATOM 1401 N N . LEU A 1 184 ? -1.823 14.450 0.163 1.00 86.50 184 LEU A N 1
ATOM 1402 C CA . LEU A 1 184 ? -1.092 14.368 1.424 1.00 86.50 184 LEU A CA 1
ATOM 1403 C C . LEU A 1 184 ? 0.137 15.297 1.420 1.00 86.50 184 LEU A C 1
ATOM 1405 O O . LEU A 1 184 ? 0.657 15.637 0.351 1.00 86.50 184 LEU A O 1
ATOM 1409 N N . PRO A 1 185 ? 0.640 15.715 2.600 1.00 73.88 185 PRO A N 1
ATOM 1410 C CA . PRO A 1 185 ? 1.849 16.531 2.701 1.00 73.88 185 PRO A CA 1
ATOM 1411 C C . PRO A 1 185 ? 3.050 15.858 2.022 1.00 73.88 185 PRO A C 1
ATOM 1413 O O . PRO A 1 185 ? 3.307 14.678 2.254 1.00 73.88 185 PRO A O 1
ATOM 1416 N N . MET A 1 186 ? 3.806 16.617 1.221 1.00 60.88 186 MET A N 1
ATOM 1417 C CA . MET A 1 186 ? 4.915 16.111 0.392 1.00 60.88 186 MET A CA 1
ATOM 1418 C C . MET A 1 186 ? 6.173 15.683 1.164 1.00 60.88 186 MET A C 1
ATOM 1420 O O . MET A 1 186 ? 7.039 15.038 0.582 1.00 60.88 186 MET A O 1
ATOM 1424 N N . ASP A 1 187 ? 6.266 15.957 2.467 1.00 59.22 187 ASP A N 1
ATOM 1425 C CA . ASP A 1 187 ? 7.372 15.487 3.324 1.00 59.22 187 ASP A CA 1
ATOM 1426 C C . ASP A 1 187 ? 7.242 13.991 3.684 1.00 59.22 187 ASP A C 1
ATOM 1428 O O . ASP A 1 187 ? 7.729 13.513 4.708 1.00 59.22 187 ASP A O 1
ATOM 1432 N N . SER A 1 188 ? 6.539 13.234 2.845 1.00 56.38 188 SER A N 1
ATOM 1433 C CA . SER A 1 188 ? 6.135 11.850 3.077 1.00 56.38 188 SER A CA 1
ATOM 1434 C C . SER A 1 188 ? 7.293 10.852 2.926 1.00 56.38 188 SER A C 1
ATOM 1436 O O . SER A 1 188 ? 7.204 9.735 3.435 1.00 56.38 188 SER A O 1
ATOM 1438 N N . GLY A 1 189 ? 8.399 11.263 2.293 1.00 66.00 189 GLY A N 1
ATOM 1439 C CA . GLY A 1 189 ? 9.582 10.427 2.081 1.00 66.00 189 GLY A CA 1
ATOM 1440 C C . GLY A 1 189 ? 9.299 9.190 1.218 1.00 66.00 189 GLY A C 1
ATOM 1441 O O . GLY A 1 189 ? 8.284 9.099 0.534 1.00 66.00 189 GLY A O 1
ATOM 1442 N N . ASN A 1 190 ? 10.217 8.221 1.231 1.00 75.75 190 ASN A N 1
ATOM 1443 C CA . ASN A 1 190 ? 9.985 6.920 0.605 1.00 75.75 190 ASN A CA 1
ATOM 1444 C C . ASN A 1 190 ? 9.078 6.079 1.517 1.00 75.75 190 ASN A C 1
ATOM 1446 O O . ASN A 1 190 ? 9.523 5.666 2.594 1.00 75.75 190 ASN A O 1
ATOM 1450 N N . PHE A 1 191 ? 7.850 5.775 1.087 1.00 80.19 191 PHE A N 1
ATOM 1451 C CA . PHE A 1 191 ? 6.907 4.961 1.867 1.00 80.19 191 PHE A CA 1
ATOM 1452 C C . PHE A 1 191 ? 7.446 3.574 2.222 1.00 80.19 191 PHE A C 1
ATOM 1454 O O . PHE A 1 191 ? 7.087 3.030 3.261 1.00 80.19 191 PHE A O 1
ATOM 1461 N N . LEU A 1 192 ? 8.378 3.029 1.434 1.00 76.25 192 LEU A N 1
ATOM 1462 C CA . LEU A 1 192 ? 9.031 1.748 1.735 1.00 76.25 192 LEU A CA 1
ATOM 1463 C C . LEU A 1 192 ? 9.975 1.809 2.951 1.00 76.25 192 LEU A C 1
ATOM 1465 O O . LEU A 1 192 ? 10.417 0.775 3.459 1.00 76.25 192 LEU A O 1
ATOM 1469 N N . SER A 1 193 ? 10.328 3.019 3.392 1.00 73.12 193 SER A N 1
ATOM 1470 C CA . SER A 1 193 ? 11.286 3.274 4.473 1.00 73.12 193 SER A CA 1
ATOM 1471 C C . SER A 1 193 ? 10.663 3.883 5.727 1.00 73.12 193 SER A C 1
ATOM 1473 O O . SER A 1 193 ? 11.307 3.883 6.774 1.00 73.12 193 SER A O 1
ATOM 1475 N N . LYS A 1 194 ? 9.427 4.393 5.644 1.00 76.00 194 LYS A N 1
ATOM 1476 C CA . LYS A 1 194 ? 8.772 5.075 6.759 1.00 76.00 194 LYS A CA 1
ATOM 1477 C C . LYS A 1 194 ? 7.792 4.134 7.477 1.00 76.00 194 LYS A C 1
ATOM 1479 O O . LYS A 1 194 ? 6.762 3.797 6.897 1.00 76.00 194 LYS A O 1
ATOM 1484 N N . PRO A 1 195 ? 8.074 3.723 8.727 1.00 78.81 195 PRO A N 1
ATOM 1485 C CA . PRO A 1 195 ? 7.123 2.944 9.507 1.00 78.81 195 PRO A CA 1
ATOM 1486 C C . PRO A 1 195 ? 5.944 3.825 9.935 1.00 78.81 195 PRO A C 1
ATOM 1488 O O . PRO A 1 195 ? 6.135 4.929 10.445 1.00 78.81 195 PRO A O 1
ATOM 1491 N N . LEU A 1 196 ? 4.730 3.318 9.745 1.00 83.69 196 LEU A N 1
ATOM 1492 C CA . LEU A 1 196 ? 3.498 3.915 10.258 1.00 83.69 196 LEU A CA 1
ATOM 1493 C C . LEU A 1 196 ? 3.313 3.567 11.736 1.00 83.69 196 LEU A C 1
ATOM 1495 O O . LEU A 1 196 ? 3.773 2.515 12.184 1.00 83.69 196 LEU A O 1
ATOM 1499 N N . GLN A 1 197 ? 2.642 4.436 12.486 1.00 82.31 197 GLN A N 1
ATOM 1500 C CA . GLN A 1 197 ? 2.350 4.283 13.914 1.00 82.31 197 GLN A CA 1
ATOM 1501 C C . GLN A 1 197 ? 1.085 3.441 14.149 1.00 82.31 197 GLN A C 1
ATOM 1503 O O . GLN A 1 197 ? 0.258 3.294 13.252 1.00 82.31 197 GLN A O 1
ATOM 1508 N N . ASN A 1 198 ? 0.959 2.839 15.339 1.00 76.81 198 ASN A N 1
ATOM 1509 C CA . ASN A 1 198 ? -0.211 2.024 15.679 1.00 76.81 198 ASN A CA 1
ATOM 1510 C C . ASN A 1 198 ? -1.202 2.921 16.412 1.00 76.81 198 ASN A C 1
ATOM 1512 O O . ASN A 1 198 ? -0.873 3.471 17.457 1.00 76.81 198 ASN A O 1
ATOM 1516 N N . LEU A 1 199 ? -2.415 3.033 15.876 1.00 78.62 199 LEU A N 1
ATOM 1517 C CA . LEU A 1 199 ? -3.437 3.934 16.403 1.00 78.62 199 LEU A CA 1
ATOM 1518 C C . LEU A 1 199 ? -3.978 3.524 17.780 1.00 78.62 199 LEU A C 1
ATOM 1520 O O . LEU A 1 199 ? -4.600 4.337 18.454 1.00 78.62 199 LEU A O 1
ATOM 1524 N N . THR A 1 200 ? -3.744 2.281 18.205 1.00 70.94 200 THR A N 1
ATOM 1525 C CA . THR A 1 200 ? -4.192 1.763 19.509 1.00 70.94 200 THR A CA 1
ATOM 1526 C C . THR A 1 200 ? -3.208 2.057 20.644 1.00 70.94 200 THR A C 1
ATOM 1528 O O . THR A 1 200 ? -3.572 1.949 21.816 1.00 70.94 200 THR A O 1
ATOM 1531 N N . ILE A 1 201 ? -1.961 2.430 20.330 1.00 65.50 201 ILE A N 1
ATOM 1532 C CA . ILE A 1 201 ? -0.931 2.698 21.335 1.00 65.50 201 ILE A CA 1
ATOM 1533 C C . ILE A 1 201 ? -0.977 4.181 21.679 1.00 65.50 201 ILE A C 1
ATOM 1535 O O . ILE A 1 201 ? -0.538 5.018 20.896 1.00 65.50 201 ILE A O 1
ATOM 1539 N N . ALA A 1 202 ? -1.484 4.494 22.872 1.00 63.03 202 ALA A N 1
ATOM 1540 C CA . ALA A 1 202 ? -1.657 5.874 23.303 1.00 63.03 202 ALA A CA 1
ATOM 1541 C C . ALA A 1 202 ? -0.338 6.665 23.275 1.00 63.03 202 ALA A C 1
ATOM 1543 O O . ALA A 1 202 ? -0.354 7.813 22.876 1.00 63.03 202 ALA A O 1
ATOM 1544 N N . ASP A 1 203 ? 0.808 6.079 23.623 1.00 66.94 203 ASP A N 1
ATOM 1545 C CA . ASP A 1 203 ? 2.054 6.835 23.838 1.00 66.94 203 ASP A CA 1
ATOM 1546 C C . ASP A 1 203 ? 2.824 7.242 22.560 1.00 66.94 203 ASP A C 1
ATOM 1548 O O . ASP A 1 203 ? 3.863 7.898 22.658 1.00 66.94 203 ASP A O 1
ATOM 1552 N N . GLU A 1 204 ? 2.351 6.883 21.362 1.00 74.31 204 GLU A N 1
ATOM 1553 C CA . GLU A 1 204 ? 2.992 7.275 20.099 1.00 74.31 204 GLU A CA 1
ATOM 1554 C C . GLU A 1 204 ? 2.358 8.548 19.515 1.00 74.31 204 GLU A C 1
ATOM 1556 O O . GLU A 1 204 ? 1.138 8.661 19.425 1.00 74.31 204 GLU A O 1
ATOM 1561 N N . GLU A 1 205 ? 3.177 9.509 19.063 1.00 80.00 205 GLU A N 1
ATOM 1562 C CA . GLU A 1 205 ? 2.665 10.624 18.256 1.00 80.00 205 GLU A CA 1
ATOM 1563 C C . GLU A 1 205 ? 2.237 10.094 16.883 1.00 80.00 205 GLU A C 1
ATOM 1565 O O . GLU A 1 205 ? 3.053 9.587 16.106 1.00 80.00 205 GLU A O 1
ATOM 1570 N N . ILE A 1 206 ? 0.943 10.204 16.594 1.00 85.75 206 ILE A N 1
ATOM 1571 C CA . ILE A 1 206 ? 0.343 9.672 15.375 1.00 85.75 206 ILE A CA 1
ATOM 1572 C C . ILE A 1 206 ? 0.480 10.692 14.252 1.00 85.75 206 ILE A C 1
ATOM 1574 O O . ILE A 1 206 ? 0.031 11.831 14.380 1.00 85.75 206 ILE A O 1
ATOM 1578 N N . ASP A 1 207 ? 1.054 10.271 13.126 1.00 87.62 207 ASP A N 1
ATOM 1579 C CA . ASP A 1 207 ? 1.164 11.100 11.933 1.00 87.62 207 ASP A CA 1
ATOM 1580 C C . ASP A 1 207 ? -0.037 10.958 10.980 1.00 87.62 207 ASP A C 1
ATOM 1582 O O . ASP A 1 207 ? -0.836 10.020 11.045 1.00 87.62 207 ASP A O 1
ATOM 1586 N N . ALA A 1 208 ? -0.166 11.919 10.060 1.00 89.31 208 ALA A N 1
ATOM 1587 C CA . ALA A 1 208 ? -1.273 11.957 9.108 1.00 89.31 208 ALA A CA 1
ATOM 1588 C C . ALA A 1 208 ? -1.342 10.717 8.202 1.00 89.31 208 ALA A C 1
ATOM 1590 O O . ALA A 1 208 ? -2.426 10.351 7.758 1.00 89.31 208 ALA A O 1
ATOM 1591 N N . MET A 1 209 ? -0.216 10.058 7.920 1.00 88.69 209 MET A N 1
ATOM 1592 C CA . MET A 1 209 ? -0.218 8.875 7.060 1.00 88.69 209 MET A CA 1
ATOM 1593 C C . MET A 1 209 ? -0.709 7.650 7.807 1.00 88.69 209 MET A C 1
ATOM 1595 O O . MET A 1 209 ? -1.413 6.848 7.216 1.00 88.69 209 MET A O 1
ATOM 1599 N N . SER A 1 210 ? -0.419 7.522 9.098 1.00 88.75 210 SER A N 1
ATOM 1600 C CA . SER A 1 210 ? -0.978 6.445 9.920 1.00 88.75 210 SER A CA 1
ATOM 1601 C C . SER A 1 210 ? -2.506 6.512 9.966 1.00 88.75 210 SER A C 1
ATOM 1603 O O . SER A 1 210 ? -3.168 5.495 9.767 1.00 88.75 210 SER A O 1
ATOM 1605 N N . ILE A 1 211 ? -3.071 7.718 10.104 1.00 90.75 211 ILE A N 1
ATOM 1606 C CA . ILE A 1 211 ? -4.525 7.935 10.031 1.00 90.75 211 ILE A CA 1
ATOM 1607 C C . ILE A 1 211 ? -5.076 7.577 8.646 1.00 90.75 211 ILE A C 1
ATOM 1609 O O . ILE A 1 211 ? -6.086 6.889 8.539 1.00 90.75 211 ILE A O 1
ATOM 1613 N N . VAL A 1 212 ? -4.419 8.023 7.571 1.00 91.38 212 VAL A N 1
ATOM 1614 C CA . VAL A 1 212 ? -4.887 7.756 6.201 1.00 91.38 212 VAL A CA 1
ATOM 1615 C C . VAL A 1 212 ? -4.733 6.279 5.832 1.00 91.38 212 VAL A C 1
ATOM 1617 O O . VAL A 1 212 ? -5.594 5.738 5.148 1.00 91.38 212 VAL A O 1
ATOM 1620 N N . ASN A 1 213 ? -3.697 5.595 6.321 1.00 89.69 213 ASN A N 1
ATOM 1621 C CA . ASN A 1 213 ? -3.555 4.150 6.168 1.00 89.69 213 ASN A CA 1
ATOM 1622 C C . ASN A 1 213 ? -4.720 3.413 6.825 1.00 89.69 213 ASN A C 1
ATOM 1624 O O . ASN A 1 213 ? -5.315 2.566 6.172 1.00 89.69 213 ASN A O 1
ATOM 1628 N N . ALA A 1 214 ? -5.075 3.770 8.060 1.00 88.44 214 ALA A N 1
ATOM 1629 C CA . ALA A 1 214 ? -6.224 3.177 8.737 1.00 88.44 214 ALA A CA 1
ATOM 1630 C C . ALA A 1 214 ? -7.552 3.494 8.037 1.00 88.44 214 ALA A C 1
ATOM 1632 O O . ALA A 1 214 ? -8.401 2.627 7.867 1.00 88.44 214 ALA A O 1
ATOM 1633 N N . ALA A 1 215 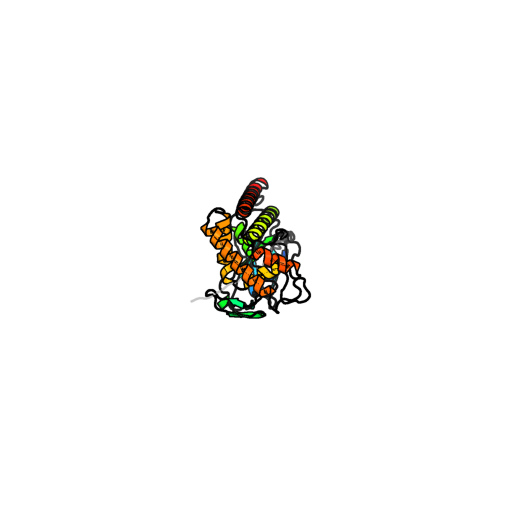? -7.714 4.715 7.526 1.00 90.00 215 ALA A N 1
ATOM 1634 C CA . ALA A 1 215 ? -8.882 5.071 6.727 1.00 90.00 215 ALA A CA 1
ATOM 1635 C C . ALA A 1 215 ? -8.987 4.255 5.425 1.00 90.00 215 ALA A C 1
ATOM 1637 O O . ALA A 1 215 ? -10.084 3.898 5.006 1.00 90.00 215 ALA A O 1
ATOM 1638 N N . MET A 1 216 ? -7.857 3.927 4.790 1.00 88.06 216 MET A N 1
ATOM 1639 C CA . MET A 1 216 ? -7.836 3.025 3.634 1.00 88.06 216 MET A CA 1
ATOM 1640 C C . MET A 1 216 ? -8.098 1.567 4.037 1.00 88.06 216 MET A C 1
ATOM 1642 O O . MET A 1 216 ? -8.779 0.853 3.305 1.00 88.06 216 MET A O 1
ATOM 1646 N N . SER A 1 217 ? -7.612 1.132 5.203 1.00 80.75 217 SER A N 1
ATOM 1647 C CA . SER A 1 217 ? -7.916 -0.183 5.783 1.00 80.75 217 SER A CA 1
ATOM 1648 C C . SER A 1 217 ? -9.399 -0.343 6.147 1.00 80.75 217 SER A C 1
ATOM 1650 O O . SER A 1 217 ? -9.924 -1.449 6.054 1.00 80.75 217 SER A O 1
ATOM 1652 N N . ALA A 1 218 ? -10.098 0.747 6.491 1.00 83.69 218 ALA A N 1
ATOM 1653 C CA . ALA A 1 218 ? -11.544 0.759 6.751 1.00 83.69 218 ALA A CA 1
ATOM 1654 C C . ALA A 1 218 ? -12.352 0.148 5.600 1.00 83.69 218 ALA A C 1
ATOM 1656 O O . ALA A 1 218 ? -13.375 -0.504 5.801 1.00 83.69 218 ALA A O 1
ATOM 1657 N N . HIS A 1 219 ? -11.859 0.362 4.384 1.00 74.75 219 HIS A N 1
ATOM 1658 C CA . HIS A 1 219 ? -12.450 -0.140 3.163 1.00 74.75 219 HIS A CA 1
ATOM 1659 C C . HIS A 1 219 ? -11.411 -0.920 2.370 1.00 74.75 219 HIS A C 1
ATOM 1661 O O . HIS A 1 219 ? -11.061 -0.578 1.240 1.00 74.75 219 HIS A O 1
ATOM 1667 N N . ILE A 1 220 ? -10.862 -1.963 2.981 1.00 69.12 220 ILE A N 1
ATOM 1668 C CA . ILE A 1 220 ? -9.726 -2.679 2.405 1.00 69.12 220 ILE A CA 1
ATOM 1669 C C . ILE A 1 220 ? -10.046 -3.339 1.049 1.00 69.12 220 ILE A C 1
ATOM 1671 O O . ILE A 1 220 ? -9.155 -3.548 0.225 1.00 69.12 220 ILE A O 1
ATOM 1675 N N . SER A 1 221 ? -11.333 -3.564 0.767 1.00 66.75 221 SER A N 1
ATOM 1676 C CA . SER A 1 221 ? -11.884 -3.936 -0.542 1.00 66.75 221 SER A CA 1
ATOM 1677 C C . SER A 1 221 ? -11.649 -2.889 -1.644 1.00 66.75 221 SER A C 1
ATOM 1679 O O . SER A 1 221 ? -11.615 -3.241 -2.824 1.00 66.75 221 SER A O 1
ATOM 1681 N N . TYR A 1 222 ? -11.436 -1.616 -1.298 1.00 74.38 222 TYR A N 1
ATOM 1682 C CA . TYR A 1 222 ? -11.141 -0.539 -2.247 1.00 74.38 222 TYR A CA 1
ATOM 1683 C C . TYR A 1 222 ? -9.673 -0.426 -2.626 1.00 74.38 222 TYR A C 1
ATOM 1685 O O . TYR A 1 222 ? -9.383 0.221 -3.632 1.00 74.38 222 TYR A O 1
ATOM 1693 N N . LEU A 1 223 ? -8.750 -1.064 -1.901 1.00 82.25 223 LEU A N 1
ATOM 1694 C CA . LEU A 1 223 ? -7.323 -0.982 -2.216 1.00 82.25 223 LEU A CA 1
ATOM 1695 C C . LEU A 1 223 ? -7.008 -1.387 -3.673 1.00 82.25 223 LEU A C 1
ATOM 1697 O O . LEU A 1 223 ? -6.355 -0.597 -4.361 1.00 82.25 223 LEU A O 1
ATOM 1701 N N . PRO A 1 224 ? -7.512 -2.517 -4.214 1.00 86.00 224 PRO A N 1
ATOM 1702 C CA . PRO A 1 224 ? -7.287 -2.865 -5.619 1.00 86.00 224 PRO A CA 1
ATOM 1703 C C . PRO A 1 224 ? -7.822 -1.809 -6.595 1.00 86.00 224 PRO A C 1
ATOM 1705 O O . PRO A 1 224 ? -7.164 -1.475 -7.580 1.00 86.00 224 PRO A O 1
ATOM 1708 N N . THR A 1 225 ? -8.997 -1.243 -6.311 1.00 88.50 225 THR A N 1
ATOM 1709 C CA . THR A 1 225 ? -9.647 -0.237 -7.164 1.00 88.50 225 THR A CA 1
ATOM 1710 C C . THR A 1 225 ? -8.904 1.099 -7.129 1.00 88.50 225 THR A C 1
ATOM 1712 O O . THR A 1 225 ? -8.685 1.709 -8.180 1.00 88.50 225 THR A O 1
ATOM 1715 N N . LEU A 1 226 ? -8.473 1.543 -5.945 1.00 90.38 226 LEU A N 1
ATOM 1716 C CA . LEU A 1 226 ? -7.642 2.732 -5.765 1.00 90.38 226 LEU A CA 1
ATOM 1717 C C . LEU A 1 226 ? -6.309 2.568 -6.498 1.00 90.38 226 LEU A C 1
ATOM 1719 O O . LEU A 1 226 ? -5.941 3.430 -7.294 1.00 90.38 226 LEU A O 1
ATOM 1723 N N . SER A 1 227 ? -5.624 1.441 -6.280 1.00 91.88 227 SER A N 1
ATOM 1724 C CA . SER A 1 227 ? -4.362 1.108 -6.948 1.00 91.88 227 SER A CA 1
ATOM 1725 C C . SER A 1 227 ? -4.514 1.170 -8.471 1.00 91.88 227 SER A C 1
ATOM 1727 O O . SER A 1 227 ? -3.819 1.941 -9.138 1.00 91.88 227 SER A O 1
ATOM 1729 N N . ALA A 1 228 ? -5.516 0.477 -9.026 1.00 92.31 228 ALA A N 1
ATOM 1730 C CA . ALA A 1 228 ? -5.798 0.485 -10.460 1.00 92.31 228 ALA A CA 1
ATOM 1731 C C . ALA A 1 228 ? -6.114 1.890 -11.000 1.00 92.31 228 ALA A C 1
ATOM 1733 O O . ALA A 1 228 ? -5.666 2.251 -12.090 1.00 92.31 228 ALA A O 1
ATOM 1734 N N . THR A 1 229 ? -6.848 2.706 -10.239 1.00 94.75 229 THR A N 1
ATOM 1735 C CA . THR A 1 229 ? -7.201 4.076 -10.640 1.00 94.75 229 THR A CA 1
ATOM 1736 C C . THR A 1 229 ? -5.974 4.984 -10.652 1.00 94.75 229 THR A C 1
ATOM 1738 O O . THR A 1 229 ? -5.788 5.736 -11.610 1.00 94.75 229 THR A O 1
ATOM 1741 N N . ILE A 1 230 ? -5.101 4.893 -9.642 1.00 95.06 230 ILE A N 1
ATOM 1742 C CA . ILE A 1 230 ? -3.842 5.649 -9.598 1.00 95.06 230 ILE A CA 1
ATOM 1743 C C . ILE A 1 230 ? -2.926 5.226 -10.753 1.00 95.06 230 ILE A C 1
ATOM 1745 O O . ILE A 1 230 ? -2.379 6.095 -11.431 1.00 95.06 230 ILE A O 1
ATOM 1749 N N . VAL A 1 231 ? -2.793 3.923 -11.029 1.00 95.12 231 VAL A N 1
ATOM 1750 C CA . VAL A 1 231 ? -1.997 3.400 -12.156 1.00 95.12 231 VAL A CA 1
ATOM 1751 C C . VAL A 1 231 ? -2.550 3.883 -13.502 1.00 95.12 231 VAL A C 1
ATOM 1753 O O . VAL A 1 231 ? -1.795 4.363 -14.352 1.00 95.12 231 VAL A O 1
ATOM 1756 N N . ALA A 1 232 ? -3.867 3.830 -13.705 1.00 95.06 232 ALA A N 1
ATOM 1757 C CA . ALA A 1 232 ? -4.493 4.334 -14.924 1.00 95.06 232 ALA A CA 1
ATOM 1758 C C . ALA A 1 232 ? -4.300 5.855 -15.070 1.00 95.06 232 ALA A C 1
ATOM 1760 O O . ALA A 1 232 ? -3.889 6.332 -16.129 1.00 95.06 232 ALA A O 1
ATOM 1761 N N . ALA A 1 233 ? -4.529 6.627 -14.001 1.00 94.94 233 ALA A N 1
ATOM 1762 C CA . ALA A 1 233 ? -4.331 8.076 -13.995 1.00 94.94 233 ALA A CA 1
ATOM 1763 C C . ALA A 1 233 ? -2.859 8.450 -14.219 1.00 94.94 233 ALA A C 1
ATOM 1765 O O . ALA A 1 233 ? -2.564 9.428 -14.900 1.00 94.94 233 ALA A O 1
ATOM 1766 N N . TYR A 1 234 ? -1.919 7.653 -13.711 1.00 94.19 234 TYR A N 1
ATOM 1767 C CA . TYR A 1 234 ? -0.499 7.790 -14.012 1.00 94.19 234 TYR A CA 1
ATOM 1768 C C . TYR A 1 234 ? -0.227 7.683 -15.516 1.00 94.19 234 TYR A C 1
ATOM 1770 O O . TYR A 1 234 ? 0.571 8.468 -16.033 1.00 94.19 234 TYR A O 1
ATOM 1778 N N . HIS A 1 235 ? -0.879 6.759 -16.234 1.00 94.38 235 HIS A N 1
ATOM 1779 C CA . HIS A 1 235 ? -0.740 6.581 -17.685 1.00 94.38 235 HIS A CA 1
ATOM 1780 C C . HIS A 1 235 ? -1.485 7.642 -18.508 1.00 94.38 235 HIS A C 1
ATOM 1782 O O . HIS A 1 235 ? -0.983 8.089 -19.547 1.00 94.38 235 HIS A O 1
ATOM 1788 N N . GLU A 1 236 ? -2.615 8.127 -18.009 1.00 95.19 236 GLU A N 1
ATOM 1789 C CA . GLU A 1 236 ? -3.463 9.111 -18.677 1.00 95.19 236 GLU A CA 1
ATOM 1790 C C . GLU A 1 236 ? -3.831 10.275 -17.737 1.00 95.19 236 GLU A C 1
ATOM 1792 O O . GLU A 1 236 ? -5.003 10.483 -17.418 1.00 95.19 236 GLU A O 1
ATOM 1797 N N . PRO A 1 237 ? -2.862 11.110 -17.315 1.00 93.06 237 PRO A N 1
ATOM 1798 C CA . PRO A 1 237 ? -3.091 12.100 -16.256 1.00 93.06 237 PRO A CA 1
ATOM 1799 C C . PRO A 1 237 ? -4.046 13.229 -16.652 1.00 93.06 237 PRO A C 1
ATOM 1801 O O . PRO A 1 237 ? -4.490 13.984 -15.791 1.00 93.06 237 PRO A O 1
ATOM 1804 N N . ASN A 1 238 ? -4.374 13.348 -17.942 1.00 94.00 238 ASN A N 1
ATOM 1805 C CA . ASN A 1 238 ? -5.317 14.329 -18.481 1.00 94.00 238 ASN A CA 1
ATOM 1806 C C . ASN A 1 238 ? -6.716 13.740 -18.746 1.00 94.00 238 ASN A C 1
ATOM 1808 O O . ASN A 1 238 ? -7.586 14.450 -19.245 1.00 94.00 238 ASN A O 1
ATOM 1812 N N . ASN A 1 239 ? -6.944 12.454 -18.459 1.00 97.25 239 ASN A N 1
ATOM 1813 C CA . ASN A 1 239 ? -8.238 11.814 -18.669 1.00 97.25 239 ASN A CA 1
ATOM 1814 C C . ASN A 1 239 ? -9.219 12.227 -17.559 1.00 97.25 239 ASN A C 1
ATOM 1816 O O . ASN A 1 239 ? -9.085 11.825 -16.405 1.00 97.25 239 ASN A O 1
ATOM 1820 N N . HIS A 1 240 ? -10.233 13.020 -17.913 1.00 96.19 240 HIS A N 1
ATOM 1821 C CA . HIS A 1 240 ? -11.196 13.577 -16.958 1.00 96.19 240 HIS A CA 1
ATOM 1822 C C . HIS A 1 240 ? -12.011 12.530 -16.186 1.00 96.19 240 HIS A C 1
ATOM 1824 O O . HIS A 1 240 ? -12.416 12.803 -15.054 1.00 96.19 240 HIS A O 1
ATOM 1830 N N . GLN A 1 241 ? -12.256 11.349 -16.761 1.00 97.12 241 GLN A N 1
ATOM 1831 C CA . GLN A 1 241 ? -12.965 10.273 -16.063 1.00 97.12 241 GLN A CA 1
ATOM 1832 C C . GLN A 1 241 ? -12.096 9.707 -14.937 1.00 97.12 241 GLN A C 1
ATOM 1834 O O . GLN A 1 241 ? -12.562 9.601 -13.806 1.00 97.12 241 GLN A O 1
ATOM 1839 N N . LEU A 1 242 ? -10.817 9.442 -15.221 1.00 96.56 242 LEU A N 1
ATOM 1840 C CA . LEU A 1 242 ? -9.852 8.973 -14.222 1.00 96.56 242 LEU A CA 1
ATOM 1841 C C . LEU A 1 242 ? -9.579 10.030 -13.149 1.00 96.56 242 LEU A C 1
ATOM 1843 O O . LEU A 1 242 ? -9.526 9.701 -11.970 1.00 96.56 242 LEU A O 1
ATOM 1847 N N . GLN A 1 243 ? -9.479 11.304 -13.538 1.00 95.94 243 GLN A N 1
ATOM 1848 C CA . GLN A 1 243 ? -9.356 12.412 -12.586 1.00 95.94 243 GLN A CA 1
ATOM 1849 C C . GLN A 1 243 ? -10.557 12.469 -11.634 1.00 95.94 243 GLN A C 1
ATOM 1851 O O . GLN A 1 243 ? -10.388 12.601 -10.426 1.00 95.94 243 GLN A O 1
ATOM 1856 N N . SER A 1 244 ? -11.772 12.337 -12.170 1.00 96.50 244 SER A N 1
ATOM 1857 C CA . SER A 1 244 ? -12.999 12.379 -11.369 1.00 96.50 244 SER A CA 1
ATOM 1858 C C . SER A 1 244 ? -13.116 11.166 -10.441 1.00 96.50 244 SER A C 1
ATOM 1860 O O . SER A 1 244 ? -13.491 11.326 -9.283 1.00 96.50 244 SER A O 1
ATOM 1862 N N . ALA A 1 245 ? -12.753 9.972 -10.923 1.00 95.50 245 ALA A N 1
ATOM 1863 C CA . ALA A 1 245 ? -12.714 8.754 -10.116 1.00 95.50 245 ALA A CA 1
ATOM 1864 C C . ALA A 1 245 ? -11.692 8.859 -8.974 1.00 95.50 245 ALA A C 1
ATOM 1866 O O . ALA A 1 245 ? -12.021 8.560 -7.828 1.00 95.50 245 ALA A O 1
ATOM 1867 N N . LEU A 1 246 ? -10.482 9.350 -9.266 1.00 94.81 246 LEU A N 1
ATOM 1868 C CA . LEU A 1 246 ? -9.434 9.517 -8.263 1.00 94.81 246 LEU A CA 1
ATOM 1869 C C . LEU A 1 246 ? -9.810 10.566 -7.209 1.00 94.81 246 LEU A C 1
ATOM 1871 O O . LEU A 1 246 ? -9.592 10.355 -6.020 1.00 94.81 246 LEU A O 1
ATOM 1875 N N . GLU A 1 247 ? -10.420 11.678 -7.625 1.00 95.69 247 GLU A N 1
ATOM 1876 C CA . GLU A 1 247 ? -10.918 12.707 -6.709 1.00 95.69 247 GLU A CA 1
ATOM 1877 C C . GLU A 1 247 ? -12.017 12.156 -5.784 1.00 95.69 247 GLU A C 1
ATOM 1879 O O . GLU A 1 247 ? -12.003 12.435 -4.585 1.00 95.69 247 GLU A O 1
ATOM 1884 N N . ALA A 1 248 ? -12.943 11.347 -6.314 1.00 93.94 248 ALA A N 1
ATOM 1885 C CA . ALA A 1 248 ? -13.991 10.705 -5.523 1.00 93.94 248 ALA A CA 1
ATOM 1886 C C . ALA A 1 248 ? -13.410 9.734 -4.482 1.00 93.94 248 ALA A C 1
ATOM 1888 O O . ALA A 1 248 ? -13.740 9.840 -3.303 1.00 93.94 248 ALA A O 1
ATOM 1889 N N . GLN A 1 249 ? -12.488 8.859 -4.896 1.00 93.00 249 GLN A N 1
ATOM 1890 C CA . GLN A 1 249 ? -11.813 7.912 -4.001 1.00 93.00 249 GLN A CA 1
ATOM 1891 C C . GLN A 1 249 ? -10.984 8.625 -2.927 1.00 93.00 249 GLN A C 1
ATOM 1893 O O . GLN A 1 249 ? -11.065 8.273 -1.753 1.00 93.00 249 GLN A O 1
ATOM 1898 N N . LYS A 1 250 ? -10.232 9.672 -3.299 1.00 93.56 250 LYS A N 1
ATOM 1899 C CA . LYS A 1 250 ? -9.526 10.525 -2.334 1.00 93.56 250 LYS A CA 1
ATOM 1900 C C . LYS A 1 250 ? -10.497 11.096 -1.303 1.00 93.56 250 LYS A C 1
ATOM 1902 O O . LYS A 1 250 ? -10.205 11.046 -0.113 1.00 93.56 250 LYS A O 1
ATOM 1907 N N . ASN A 1 251 ? -11.611 11.686 -1.744 1.00 93.75 251 ASN A N 1
ATOM 1908 C CA . ASN A 1 251 ? -12.572 12.300 -0.826 1.00 93.75 251 ASN A CA 1
ATOM 1909 C C . ASN A 1 251 ? -13.134 11.275 0.153 1.00 93.75 251 ASN A C 1
ATOM 1911 O O . ASN A 1 251 ? -13.103 11.540 1.345 1.00 93.75 251 ASN A O 1
ATOM 1915 N N . GLN A 1 252 ? -13.515 10.091 -0.328 1.00 91.62 252 GLN A N 1
ATOM 1916 C CA . GLN A 1 252 ? -13.987 9.005 0.526 1.00 91.62 252 GLN A CA 1
ATOM 1917 C C . GLN A 1 252 ? -12.955 8.623 1.599 1.00 91.62 252 GLN A C 1
ATOM 1919 O O . GLN A 1 252 ? -13.277 8.607 2.780 1.00 91.62 252 GLN A O 1
ATOM 1924 N N . ILE A 1 253 ? -11.692 8.409 1.215 1.00 92.06 253 ILE A N 1
ATOM 1925 C CA . ILE A 1 253 ? -10.614 8.075 2.163 1.00 92.06 253 ILE A CA 1
ATOM 1926 C C . ILE A 1 253 ? -10.402 9.198 3.187 1.00 92.06 253 ILE A C 1
ATOM 1928 O O . ILE A 1 253 ? -10.229 8.938 4.376 1.00 92.06 253 ILE A O 1
ATOM 1932 N N . LEU A 1 254 ? -10.393 10.456 2.742 1.00 93.88 254 LEU A N 1
ATOM 1933 C CA . LEU A 1 254 ? -10.147 11.602 3.620 1.00 93.88 254 LEU A CA 1
ATOM 1934 C C . LEU A 1 254 ? -11.353 11.961 4.495 1.00 93.88 254 LEU A C 1
ATOM 1936 O O . LEU A 1 254 ? -11.160 12.536 5.566 1.00 93.88 254 LEU A O 1
ATOM 1940 N N . ASP A 1 255 ? -12.569 11.621 4.071 1.00 93.06 255 ASP A N 1
ATOM 1941 C CA . ASP A 1 255 ? -13.772 11.684 4.898 1.00 93.06 255 ASP A CA 1
ATOM 1942 C C . ASP A 1 255 ? -13.676 10.644 6.025 1.00 93.06 255 ASP A C 1
ATOM 1944 O O . ASP A 1 255 ? -13.749 11.029 7.192 1.00 93.06 255 ASP A O 1
ATOM 1948 N N . THR A 1 256 ? -13.357 9.382 5.714 1.00 92.19 256 THR A N 1
ATOM 1949 C CA . THR A 1 256 ? -13.138 8.325 6.721 1.00 92.19 256 THR A CA 1
ATOM 1950 C C . THR A 1 256 ? -11.988 8.667 7.677 1.00 92.19 256 THR A C 1
ATOM 1952 O O . THR A 1 256 ? -12.097 8.488 8.891 1.00 92.19 256 THR A O 1
ATOM 1955 N N . ALA A 1 257 ? -10.890 9.232 7.165 1.00 92.94 257 ALA A N 1
ATOM 1956 C CA . ALA A 1 257 ? -9.784 9.720 7.991 1.00 92.94 257 ALA A CA 1
ATOM 1957 C C . ALA A 1 257 ? -10.236 10.832 8.949 1.00 92.94 257 ALA A C 1
ATOM 1959 O O . ALA A 1 257 ? -9.849 10.850 10.115 1.00 92.94 257 ALA A O 1
ATOM 1960 N N . TYR A 1 258 ? -11.061 11.764 8.469 1.00 93.38 258 TYR A N 1
ATOM 1961 C CA . TYR A 1 258 ? -11.586 12.856 9.283 1.00 93.38 258 TYR A CA 1
ATOM 1962 C C . TYR A 1 258 ? -12.577 12.365 10.350 1.00 93.38 258 TYR A C 1
ATOM 1964 O O . TYR A 1 258 ? -12.560 12.869 11.472 1.00 93.38 258 TYR A O 1
ATOM 1972 N N . GLU A 1 259 ? -13.401 11.365 10.036 1.00 92.31 259 GLU A N 1
ATOM 1973 C CA . GLU A 1 259 ? -14.273 10.697 11.010 1.00 92.31 259 GLU A CA 1
ATOM 1974 C C . GLU A 1 259 ? -13.464 10.003 12.108 1.00 92.31 259 GLU A C 1
ATOM 1976 O O . GLU A 1 259 ? -13.773 10.156 13.291 1.00 92.31 259 GLU A O 1
ATOM 1981 N N . LEU A 1 260 ? -12.380 9.316 11.738 1.00 91.19 260 LEU A N 1
ATOM 1982 C CA . LEU A 1 260 ? -11.472 8.683 12.691 1.00 91.19 260 LEU A CA 1
ATOM 1983 C C . LEU A 1 260 ? -10.830 9.705 13.638 1.00 91.19 260 LEU A C 1
ATOM 1985 O O . LEU A 1 260 ? -10.796 9.476 14.846 1.00 91.19 260 LEU A O 1
ATOM 1989 N N . LEU A 1 261 ? -10.406 10.861 13.119 1.00 91.62 261 LEU A N 1
ATOM 1990 C CA . LEU A 1 261 ? -9.885 11.970 13.928 1.00 91.62 261 LEU A CA 1
ATOM 1991 C C . LEU A 1 261 ? -10.913 12.579 14.887 1.00 91.62 261 LEU A C 1
ATOM 1993 O O . LEU A 1 261 ? -10.542 13.080 15.945 1.00 91.62 261 LEU A O 1
ATOM 1997 N N . ALA A 1 262 ? -12.186 12.600 14.495 1.00 89.62 262 ALA A N 1
ATOM 1998 C CA . ALA A 1 262 ? -13.270 13.119 15.324 1.00 89.62 262 ALA A CA 1
ATOM 1999 C C . ALA A 1 262 ? -13.755 12.099 16.371 1.00 89.62 262 ALA A C 1
ATOM 2001 O O . ALA A 1 262 ? -14.540 12.449 17.255 1.00 89.62 262 ALA A O 1
ATOM 2002 N N . SER A 1 263 ? -13.318 10.844 16.261 1.00 88.50 263 SER A N 1
ATOM 2003 C CA . SER A 1 263 ? -13.700 9.766 17.165 1.00 88.50 263 SER A CA 1
ATOM 2004 C C . SER A 1 263 ? -12.936 9.817 18.493 1.00 88.50 263 SER A C 1
ATOM 2006 O O . SER A 1 263 ? -11.901 10.464 18.623 1.00 88.50 263 SER A O 1
ATOM 2008 N N . ALA A 1 264 ? -13.432 9.081 19.488 1.00 85.50 264 ALA A N 1
ATOM 2009 C CA . ALA A 1 264 ? -12.740 8.903 20.766 1.00 85.50 264 ALA A CA 1
ATOM 2010 C C . ALA A 1 264 ? -11.689 7.773 20.740 1.00 85.50 264 ALA A C 1
ATOM 2012 O O . ALA A 1 264 ? -11.072 7.500 21.768 1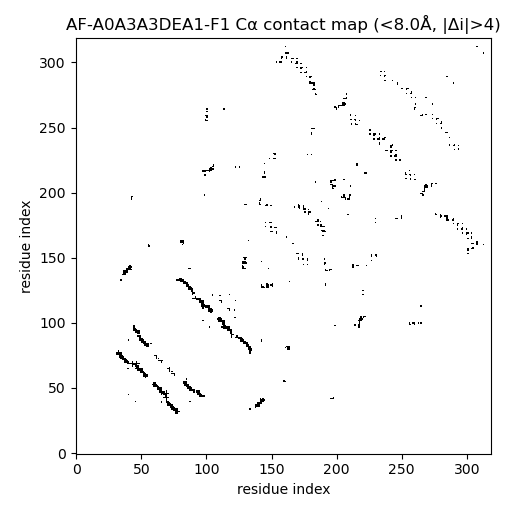.00 85.50 264 ALA A O 1
ATOM 2013 N N . TYR A 1 265 ? -11.514 7.089 19.603 1.00 84.00 265 TYR A N 1
ATOM 2014 C CA . TYR A 1 265 ? -10.691 5.880 19.508 1.00 84.00 265 TYR A CA 1
ATOM 2015 C C . TYR A 1 265 ? -9.201 6.164 19.338 1.00 84.00 265 TYR A C 1
ATOM 2017 O O . TYR A 1 265 ? -8.373 5.358 19.755 1.00 84.00 265 TYR A O 1
ATOM 2025 N N . VAL A 1 266 ? -8.861 7.307 18.741 1.00 82.44 266 VAL A N 1
ATOM 2026 C CA . VAL A 1 266 ? -7.478 7.679 18.453 1.00 82.44 266 VAL A CA 1
ATOM 2027 C C . VAL A 1 266 ? -7.055 8.803 19.390 1.00 82.44 266 VAL A C 1
ATOM 2029 O O . VAL A 1 266 ? -7.572 9.918 19.327 1.00 82.44 266 VAL A O 1
ATOM 2032 N N . ALA A 1 267 ? -6.114 8.500 20.281 1.00 78.94 267 ALA A N 1
ATOM 2033 C CA . ALA A 1 267 ? -5.522 9.475 21.191 1.00 78.94 267 ALA A CA 1
ATOM 2034 C C . ALA A 1 267 ? -4.270 10.122 20.577 1.00 78.94 267 ALA A C 1
ATOM 2036 O O . ALA A 1 267 ? -3.734 9.646 19.583 1.00 78.94 267 ALA A O 1
ATOM 2037 N N . ASN A 1 268 ? -3.789 11.210 21.183 1.00 82.12 268 ASN A N 1
ATOM 2038 C CA . ASN A 1 268 ? -2.487 11.818 20.873 1.00 82.12 268 ASN A CA 1
ATOM 2039 C C . ASN A 1 268 ? -2.272 12.253 19.413 1.00 82.12 268 ASN A C 1
ATOM 2041 O O . ASN A 1 268 ? -1.143 12.334 18.927 1.00 82.12 268 ASN A O 1
ATOM 2045 N N . VAL A 1 269 ? -3.355 12.641 18.734 1.00 85.94 269 VAL A N 1
ATOM 2046 C CA . VAL A 1 269 ? -3.261 13.332 17.447 1.00 85.94 269 VAL A CA 1
ATOM 2047 C C . VAL A 1 269 ? -3.000 14.818 17.671 1.00 85.94 269 VAL A C 1
ATOM 2049 O O . VAL A 1 269 ? -3.778 15.518 18.322 1.00 85.94 269 VAL A O 1
ATOM 2052 N N . SER A 1 270 ? -1.907 15.328 17.105 1.00 89.50 270 SER A N 1
ATOM 2053 C CA . SER A 1 270 ? -1.589 16.752 17.179 1.00 89.50 270 SER A CA 1
ATOM 2054 C C . SER A 1 270 ? -2.545 17.591 16.321 1.00 89.50 270 SER A C 1
ATOM 2056 O O . SER A 1 270 ? -3.008 17.173 15.257 1.00 89.50 270 SER A O 1
ATOM 2058 N N . GLN A 1 271 ? -2.788 18.843 16.725 1.00 90.75 271 GLN A N 1
ATOM 2059 C CA . GLN A 1 271 ? -3.600 19.780 15.934 1.00 90.75 271 GLN A CA 1
ATOM 2060 C C . GLN A 1 271 ? -3.047 19.967 14.510 1.00 90.75 271 GLN A C 1
ATOM 2062 O O . GLN A 1 271 ? -3.802 20.230 13.573 1.00 90.75 271 GLN A O 1
ATOM 2067 N N . GLN A 1 272 ? -1.729 19.825 14.335 1.00 91.56 272 GLN A N 1
ATOM 2068 C CA . GLN A 1 272 ? -1.085 19.870 13.028 1.00 91.56 272 GLN A CA 1
ATOM 2069 C C . GLN A 1 272 ? -1.597 18.7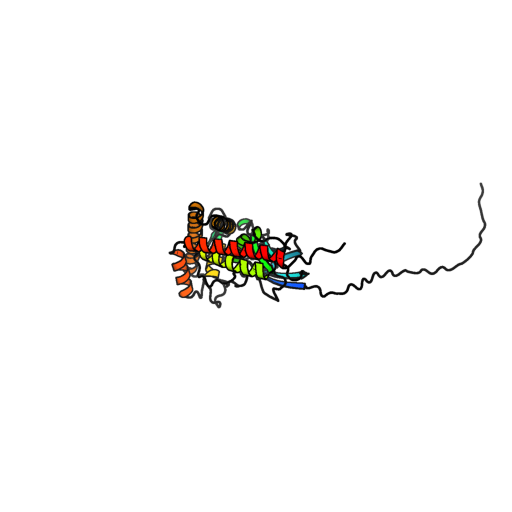54 12.111 1.00 91.56 272 GLN A C 1
ATOM 2071 O O . GLN A 1 272 ? -1.951 19.045 10.970 1.00 91.56 272 GLN A O 1
ATOM 2076 N N . VAL A 1 273 ? -1.676 17.514 12.596 1.00 90.94 273 VAL A N 1
ATOM 2077 C CA . VAL A 1 273 ? -2.179 16.368 11.821 1.00 90.94 273 VAL A CA 1
ATOM 2078 C C . VAL A 1 273 ? -3.655 16.553 11.476 1.00 90.94 273 VAL A C 1
ATOM 2080 O O . VAL A 1 273 ? -4.037 16.410 10.312 1.00 90.94 273 VAL A O 1
ATOM 2083 N N . THR A 1 274 ? -4.463 17.002 12.439 1.00 92.12 274 THR A N 1
ATOM 2084 C CA . THR A 1 274 ? -5.875 17.341 12.202 1.00 92.12 274 THR A CA 1
ATOM 2085 C C . THR A 1 274 ? -6.034 18.402 11.114 1.00 92.12 274 THR A C 1
ATOM 2087 O O . THR A 1 274 ? -6.857 18.263 10.205 1.00 92.12 274 THR A O 1
ATOM 2090 N N . ASN A 1 275 ? -5.211 19.453 11.152 1.00 92.06 275 ASN A N 1
ATOM 2091 C CA . ASN A 1 275 ? -5.218 20.501 10.136 1.00 92.06 275 ASN A CA 1
ATOM 2092 C C . ASN A 1 275 ? -4.758 19.977 8.768 1.00 92.06 275 ASN A C 1
ATOM 2094 O O . ASN A 1 275 ? -5.353 20.344 7.757 1.00 92.06 275 ASN A O 1
ATOM 2098 N N . GLN A 1 276 ? -3.733 19.121 8.716 1.00 92.00 276 GLN A N 1
ATOM 2099 C CA . GLN A 1 276 ? -3.245 18.524 7.468 1.00 92.00 276 GLN A CA 1
ATOM 2100 C C . GLN A 1 276 ? -4.338 17.707 6.773 1.00 92.00 276 GLN A C 1
ATOM 2102 O O . GLN A 1 276 ? -4.590 17.930 5.590 1.00 92.00 276 GLN A O 1
ATOM 2107 N N . ILE A 1 277 ? -5.028 16.827 7.504 1.00 93.00 277 ILE A N 1
ATOM 2108 C CA . ILE A 1 277 ? -6.108 15.996 6.952 1.00 93.00 277 ILE A CA 1
ATOM 2109 C C . ILE A 1 277 ? -7.303 16.860 6.536 1.00 93.00 277 ILE A C 1
ATOM 2111 O O . ILE A 1 277 ? -7.810 16.714 5.426 1.00 93.00 277 ILE A O 1
ATOM 2115 N N . SER A 1 278 ? -7.702 17.828 7.367 1.00 92.69 278 SER A N 1
ATOM 2116 C CA . SER A 1 278 ? -8.783 18.768 7.037 1.00 92.69 278 SER A CA 1
ATOM 2117 C C . SER A 1 278 ? -8.495 19.561 5.752 1.00 92.69 278 SER A C 1
ATOM 2119 O O . SER A 1 278 ? -9.351 19.678 4.872 1.00 92.69 278 SER A O 1
ATOM 2121 N N . VAL A 1 279 ? -7.263 20.052 5.587 1.00 92.62 279 VAL A N 1
ATOM 2122 C CA . VAL A 1 279 ? -6.840 20.772 4.377 1.00 92.62 279 VAL A CA 1
ATOM 2123 C C . VAL A 1 279 ? -6.780 19.844 3.161 1.00 92.62 279 VAL A C 1
ATOM 2125 O O . VAL A 1 279 ? -7.249 20.232 2.089 1.00 92.62 279 VAL A O 1
ATOM 2128 N N . ALA A 1 280 ? -6.227 18.636 3.307 1.00 92.12 280 ALA A N 1
ATOM 2129 C CA . ALA A 1 280 ? -6.157 17.641 2.236 1.00 92.12 280 ALA A CA 1
ATOM 2130 C C . ALA A 1 280 ? -7.556 17.271 1.718 1.00 92.12 280 ALA A C 1
ATOM 2132 O O . ALA A 1 280 ? -7.774 17.176 0.506 1.00 92.12 280 ALA A O 1
ATOM 2133 N N . ARG A 1 281 ? -8.514 17.125 2.642 1.00 93.50 281 ARG A N 1
ATOM 2134 C CA . ARG A 1 281 ? -9.921 16.815 2.371 1.00 93.50 281 ARG A CA 1
ATOM 2135 C C . ARG A 1 281 ? -10.593 17.908 1.543 1.00 93.50 281 ARG A C 1
ATOM 2137 O O . ARG A 1 281 ? -11.201 17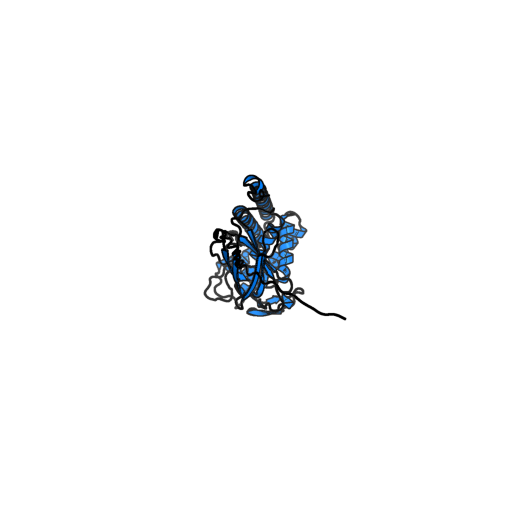.618 0.521 1.00 93.50 281 ARG A O 1
ATOM 2144 N N . GLN A 1 282 ? -10.447 19.167 1.956 1.00 92.25 282 GLN A N 1
ATOM 2145 C CA . GLN A 1 282 ? -11.109 20.313 1.316 1.00 92.25 282 GLN A CA 1
ATOM 2146 C C . GLN A 1 282 ? -10.517 20.683 -0.048 1.00 92.25 282 GLN A C 1
ATOM 2148 O O . GLN A 1 282 ? -11.190 21.280 -0.891 1.00 92.25 282 GLN A O 1
ATOM 2153 N N . ARG A 1 283 ? -9.234 20.389 -0.261 1.00 93.38 283 ARG A N 1
ATOM 2154 C CA . ARG A 1 283 ? -8.540 20.718 -1.503 1.00 93.38 283 ARG A CA 1
ATOM 2155 C C . ARG A 1 283 ? -8.762 19.631 -2.554 1.00 93.38 283 ARG A C 1
ATOM 2157 O O . ARG A 1 283 ? -8.695 18.436 -2.267 1.00 93.38 283 ARG A O 1
ATOM 2164 N N . ARG A 1 284 ? -8.956 20.086 -3.794 1.00 93.25 284 ARG A N 1
ATOM 2165 C CA . ARG A 1 284 ? -8.925 19.226 -4.979 1.00 93.25 284 ARG A CA 1
ATOM 2166 C C . ARG A 1 284 ? -7.505 18.784 -5.289 1.00 93.25 284 ARG A C 1
ATOM 2168 O O . ARG A 1 284 ? -6.556 19.522 -5.007 1.00 93.25 284 ARG A O 1
ATOM 2175 N N . ILE A 1 285 ? -7.375 17.636 -5.942 1.00 94.12 285 ILE A N 1
ATOM 2176 C CA . ILE A 1 285 ? -6.102 17.183 -6.492 1.00 94.12 285 ILE A CA 1
ATOM 2177 C C . ILE A 1 285 ? -5.624 18.212 -7.520 1.00 94.12 285 ILE A C 1
ATOM 2179 O O . ILE A 1 285 ? -6.340 18.605 -8.447 1.00 94.12 285 ILE A O 1
ATOM 2183 N N . ASN A 1 286 ? -4.377 18.659 -7.378 1.00 94.19 286 ASN A N 1
ATOM 2184 C CA . ASN A 1 286 ? -3.737 19.478 -8.398 1.00 94.19 286 ASN A CA 1
ATOM 2185 C C . ASN A 1 286 ? -3.288 18.581 -9.561 1.00 94.19 286 ASN A C 1
ATOM 2187 O O . ASN A 1 286 ? -2.141 18.135 -9.604 1.00 94.19 286 ASN A O 1
ATOM 2191 N N . PHE A 1 287 ? -4.186 18.329 -10.517 1.00 94.81 287 PHE A N 1
ATOM 2192 C CA . PHE A 1 287 ? -3.906 17.436 -11.646 1.00 94.81 287 PHE A CA 1
ATOM 2193 C C . PHE A 1 287 ? -2.777 17.922 -12.566 1.00 94.81 287 PHE A C 1
ATOM 2195 O O . PHE A 1 287 ? -2.100 17.105 -13.184 1.00 94.81 287 PHE A O 1
ATOM 2202 N N . ALA A 1 288 ? -2.496 19.229 -12.611 1.00 94.31 288 ALA A N 1
ATOM 2203 C CA . ALA A 1 288 ? -1.337 19.744 -13.339 1.00 94.31 288 ALA A CA 1
ATOM 2204 C C . ALA A 1 288 ? -0.018 19.312 -12.673 1.00 94.31 288 ALA A C 1
ATOM 2206 O O . ALA A 1 288 ? 0.908 18.864 -13.352 1.00 94.31 288 ALA A O 1
ATOM 2207 N N . ALA A 1 289 ? 0.052 19.392 -11.340 1.00 92.62 289 ALA A N 1
ATOM 2208 C CA . ALA A 1 289 ? 1.188 18.881 -10.578 1.00 92.62 289 ALA A CA 1
ATOM 2209 C C . ALA A 1 289 ? 1.266 17.347 -10.637 1.00 92.62 289 ALA A C 1
ATOM 2211 O O . ALA A 1 289 ? 2.344 16.805 -10.868 1.00 92.62 289 ALA A O 1
ATOM 2212 N N . PHE A 1 290 ? 0.132 16.647 -10.543 1.00 94.12 290 PHE A N 1
ATOM 2213 C CA . PHE A 1 290 ? 0.063 15.192 -10.706 1.00 94.12 290 PHE A CA 1
ATOM 2214 C C . PHE A 1 290 ? 0.605 14.736 -12.074 1.00 94.12 290 PHE A C 1
ATOM 2216 O O . PHE A 1 290 ? 1.401 13.800 -12.155 1.00 94.12 290 PHE A O 1
ATOM 2223 N N . ALA A 1 291 ? 0.258 15.437 -13.159 1.00 95.56 291 ALA A N 1
ATOM 2224 C CA . ALA A 1 291 ? 0.780 15.159 -14.498 1.00 95.56 291 ALA A CA 1
ATOM 2225 C C . ALA A 1 291 ? 2.297 15.408 -14.611 1.00 95.56 291 ALA A C 1
ATOM 2227 O O . ALA A 1 291 ? 2.996 14.703 -15.344 1.00 95.56 291 ALA A O 1
ATOM 2228 N N . LEU A 1 292 ? 2.832 16.406 -13.896 1.00 93.88 292 LEU A N 1
ATOM 2229 C CA . LEU A 1 292 ? 4.278 16.630 -13.798 1.00 93.88 292 LEU A CA 1
ATOM 2230 C C . LEU A 1 292 ? 4.969 15.473 -13.068 1.00 93.88 292 LEU A C 1
ATOM 2232 O O . LEU A 1 292 ? 5.936 14.934 -13.601 1.00 93.88 292 LEU A O 1
ATOM 2236 N N . GLN A 1 293 ? 4.436 15.037 -11.926 1.00 93.25 293 GLN A N 1
ATOM 2237 C CA . GLN A 1 293 ? 4.978 13.894 -11.183 1.00 93.25 293 GLN A CA 1
ATOM 2238 C C . GLN A 1 293 ? 4.884 12.588 -11.972 1.00 93.25 293 GLN A C 1
ATOM 2240 O O . GLN A 1 293 ? 5.825 11.804 -11.979 1.00 93.25 293 GLN A O 1
ATOM 2245 N N . SER A 1 294 ? 3.799 12.385 -12.723 1.00 95.19 294 SER A N 1
ATOM 2246 C CA . SER A 1 294 ? 3.645 11.218 -13.598 1.00 95.19 294 SER A CA 1
ATOM 2247 C C . SER A 1 294 ? 4.737 11.176 -14.672 1.00 95.19 294 SER A C 1
ATOM 2249 O O . SER A 1 294 ? 5.307 10.122 -14.950 1.00 95.19 294 SER A O 1
ATOM 2251 N N . ARG A 1 295 ? 5.083 12.330 -15.263 1.00 95.00 295 ARG A N 1
ATOM 2252 C CA . ARG A 1 295 ? 6.202 12.435 -16.216 1.00 95.00 295 ARG A CA 1
ATOM 2253 C C . ARG A 1 295 ? 7.552 12.205 -15.547 1.00 95.00 295 ARG A C 1
ATOM 2255 O O . ARG A 1 295 ? 8.394 11.532 -16.136 1.00 95.00 295 ARG A O 1
ATOM 2262 N N . GLN A 1 296 ? 7.746 12.733 -14.340 1.00 93.50 296 GLN A N 1
ATOM 2263 C CA . GLN A 1 296 ? 8.966 12.514 -13.568 1.00 93.50 296 GLN A CA 1
ATOM 2264 C C . GLN A 1 296 ? 9.158 11.026 -13.251 1.00 93.50 296 GLN A C 1
ATOM 2266 O O . GLN A 1 296 ? 10.214 10.481 -13.553 1.00 93.50 296 GLN A O 1
ATOM 2271 N N . LEU A 1 297 ? 8.117 10.345 -12.761 1.00 94.38 297 LEU A N 1
ATOM 2272 C CA . LEU A 1 297 ? 8.145 8.909 -12.488 1.00 94.38 297 LEU A CA 1
ATOM 2273 C C . LEU A 1 297 ? 8.459 8.090 -13.749 1.00 94.38 297 LEU A C 1
ATOM 2275 O O . LEU A 1 297 ? 9.343 7.240 -13.710 1.00 94.38 297 LEU A O 1
ATOM 2279 N N . ARG A 1 298 ? 7.818 8.383 -14.892 1.00 94.56 298 ARG A N 1
ATOM 2280 C CA . ARG A 1 298 ? 8.147 7.730 -16.179 1.00 94.56 298 ARG A CA 1
ATOM 2281 C C . ARG A 1 298 ? 9.607 7.925 -16.570 1.00 94.56 298 ARG A C 1
ATOM 2283 O O . ARG A 1 298 ? 10.247 6.991 -17.044 1.00 94.56 298 ARG A O 1
ATOM 2290 N N . SER A 1 299 ? 10.118 9.144 -16.396 1.00 93.94 299 SER A N 1
ATOM 2291 C CA . SER A 1 299 ? 11.514 9.475 -16.679 1.00 93.94 299 SER A CA 1
ATOM 2292 C C . SER A 1 299 ? 12.455 8.678 -15.776 1.00 93.94 299 SER A C 1
ATOM 2294 O O . SER A 1 299 ? 13.401 8.064 -16.263 1.00 93.94 299 SER A O 1
ATOM 2296 N N . ASP A 1 300 ? 12.161 8.611 -14.476 1.00 92.62 300 ASP A N 1
ATOM 2297 C CA . ASP A 1 300 ? 12.951 7.848 -13.511 1.00 92.62 300 ASP A CA 1
ATOM 2298 C C . ASP A 1 300 ? 12.937 6.350 -13.809 1.00 92.62 300 ASP A C 1
ATOM 2300 O O . ASP A 1 300 ? 14.005 5.744 -13.847 1.00 92.62 300 ASP A O 1
ATOM 2304 N N . ILE A 1 301 ? 11.774 5.776 -14.127 1.00 91.31 301 ILE A N 1
ATOM 2305 C CA . ILE A 1 301 ? 11.646 4.382 -14.575 1.00 91.31 301 ILE A CA 1
ATOM 2306 C C . ILE A 1 301 ? 12.479 4.147 -15.839 1.00 91.31 301 ILE A C 1
ATOM 2308 O O . ILE A 1 301 ? 13.267 3.205 -15.894 1.00 91.31 301 ILE A O 1
ATOM 2312 N N . SER A 1 302 ? 12.357 5.016 -16.847 1.00 91.00 302 SER A N 1
ATOM 2313 C CA . SER A 1 302 ? 13.104 4.878 -18.101 1.00 91.00 302 SER A CA 1
ATOM 2314 C C . SER A 1 302 ? 14.613 4.971 -17.885 1.00 91.00 302 SER A C 1
ATOM 2316 O O . SER A 1 302 ? 15.359 4.223 -18.514 1.00 91.00 302 SER A O 1
ATOM 2318 N N . MET A 1 303 ? 15.075 5.876 -17.019 1.00 89.12 303 MET A N 1
ATOM 2319 C CA . MET A 1 303 ? 16.492 6.002 -16.680 1.00 89.12 303 MET A CA 1
ATOM 2320 C C . MET A 1 303 ? 16.994 4.767 -15.935 1.00 89.12 303 MET A C 1
ATOM 2322 O O . MET A 1 303 ? 18.042 4.238 -16.293 1.00 89.12 303 MET A O 1
ATOM 2326 N N . THR A 1 304 ? 16.237 4.278 -14.953 1.00 88.94 304 THR A N 1
ATOM 2327 C CA . THR A 1 304 ? 16.565 3.067 -14.189 1.00 88.94 304 THR A CA 1
ATOM 2328 C C . THR A 1 304 ? 16.651 1.840 -15.106 1.00 88.94 304 THR A C 1
ATOM 2330 O O . THR A 1 304 ? 17.641 1.106 -15.078 1.00 88.94 304 THR A O 1
ATOM 2333 N N . ASN A 1 305 ? 15.674 1.666 -16.001 1.00 87.81 305 ASN A N 1
ATOM 2334 C CA . ASN A 1 305 ? 15.666 0.598 -17.002 1.00 87.81 305 ASN A CA 1
ATOM 2335 C C . ASN A 1 305 ? 16.817 0.732 -18.018 1.00 87.81 305 ASN A C 1
ATOM 2337 O O . ASN A 1 305 ? 17.364 -0.275 -18.460 1.00 87.81 305 ASN A O 1
ATOM 2341 N N . ALA A 1 306 ? 17.222 1.953 -18.383 1.00 84.88 306 ALA A N 1
ATOM 2342 C CA . ALA A 1 306 ? 18.372 2.179 -19.260 1.00 84.88 306 ALA A CA 1
ATOM 2343 C C . ALA A 1 306 ? 19.712 1.901 -18.556 1.00 84.88 306 ALA A C 1
ATOM 2345 O O . ALA A 1 306 ? 20.623 1.344 -19.167 1.00 84.88 306 ALA A O 1
ATOM 2346 N N . GLN A 1 307 ? 19.834 2.248 -17.271 1.00 81.12 307 GLN A N 1
ATOM 2347 C CA . GLN A 1 307 ? 21.043 2.025 -16.474 1.00 81.12 307 GLN A CA 1
ATOM 2348 C C . GLN A 1 307 ? 21.363 0.538 -16.301 1.00 81.12 307 GLN A C 1
ATOM 2350 O O . GLN A 1 307 ? 22.541 0.187 -16.352 1.00 81.12 307 GLN A O 1
ATOM 2355 N N . ARG A 1 308 ? 20.347 -0.336 -16.229 1.00 70.62 308 ARG A N 1
ATOM 2356 C CA . ARG A 1 308 ? 20.508 -1.804 -16.312 1.00 70.62 308 ARG A CA 1
ATOM 2357 C C . ARG A 1 308 ? 21.418 -2.225 -17.474 1.00 70.62 308 ARG A C 1
ATOM 2359 O O . ARG A 1 308 ? 22.288 -3.077 -17.309 1.00 70.62 308 ARG A O 1
ATOM 2366 N N . ASN A 1 309 ? 21.229 -1.630 -1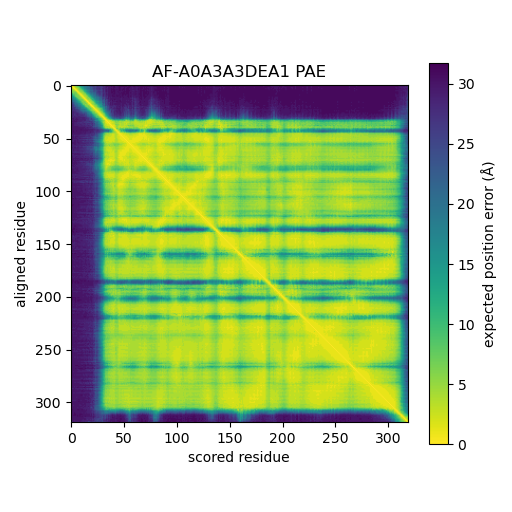8.653 1.00 60.44 309 ASN A N 1
ATOM 2367 C CA . ASN A 1 309 ? 21.978 -1.995 -19.859 1.00 60.44 309 ASN A CA 1
ATOM 2368 C C . ASN A 1 309 ? 23.446 -1.544 -19.809 1.00 60.44 309 ASN A C 1
ATOM 2370 O O . ASN A 1 309 ? 24.266 -2.056 -20.565 1.00 60.44 309 ASN A O 1
ATOM 2374 N N . ILE A 1 310 ? 23.775 -0.587 -18.935 1.00 59.00 310 ILE A N 1
ATOM 2375 C CA . ILE A 1 310 ? 25.105 0.019 -18.817 1.00 59.00 310 ILE A CA 1
ATOM 2376 C C . ILE A 1 310 ? 25.909 -0.642 -17.692 1.00 59.00 310 ILE A C 1
ATOM 2378 O O . ILE A 1 310 ? 27.109 -0.851 -17.847 1.00 59.00 310 ILE A O 1
ATOM 2382 N N . THR A 1 311 ? 25.269 -0.996 -16.573 1.00 54.59 311 THR A N 1
ATOM 2383 C CA . THR A 1 311 ? 25.944 -1.641 -15.432 1.00 54.59 311 THR A CA 1
ATOM 2384 C C . THR A 1 311 ? 26.219 -3.128 -15.644 1.00 54.59 311 THR A C 1
ATOM 2386 O O . THR A 1 311 ? 27.032 -3.693 -14.920 1.00 54.59 311 THR A O 1
ATOM 2389 N N . GLY A 1 312 ? 25.627 -3.733 -16.677 1.00 42.94 312 GLY A N 1
ATOM 2390 C CA . GLY A 1 312 ? 25.968 -5.071 -17.135 1.00 42.94 312 GLY A CA 1
ATOM 2391 C C . GLY A 1 312 ? 25.392 -6.169 -16.245 1.00 42.94 312 GLY A C 1
ATOM 2392 O O . GLY A 1 312 ? 25.708 -6.303 -15.066 1.00 42.94 312 GLY A O 1
ATOM 2393 N N . ALA A 1 313 ? 24.601 -7.036 -16.867 1.00 43.00 313 ALA A N 1
ATOM 2394 C CA . ALA A 1 313 ? 24.354 -8.380 -16.383 1.00 43.00 313 ALA A CA 1
ATOM 2395 C C . ALA A 1 313 ? 25.681 -9.165 -16.325 1.00 43.00 313 ALA A C 1
ATOM 2397 O O . ALA A 1 313 ? 26.003 -9.933 -17.229 1.00 43.00 313 ALA A O 1
ATOM 2398 N N . PHE A 1 314 ? 26.456 -9.020 -15.250 1.00 42.19 314 PHE A N 1
ATOM 2399 C CA . PHE A 1 314 ? 27.445 -10.028 -14.859 1.00 42.19 314 PHE A CA 1
ATOM 2400 C C . PHE A 1 314 ? 26.707 -11.194 -14.197 1.00 42.19 314 PHE A C 1
ATOM 2402 O O . PHE A 1 314 ? 26.778 -11.412 -12.996 1.00 42.19 314 PHE A O 1
ATOM 2409 N N . GLY A 1 315 ? 25.925 -11.912 -15.001 1.00 39.06 315 GLY A N 1
ATOM 2410 C CA . GLY A 1 315 ? 25.057 -12.982 -14.522 1.00 39.06 315 GLY A CA 1
ATOM 2411 C C . GLY A 1 315 ? 24.641 -13.970 -15.602 1.00 39.06 315 GLY A C 1
ATOM 2412 O O . GLY A 1 315 ? 23.602 -14.600 -15.468 1.00 39.06 315 GLY A O 1
ATOM 2413 N N . ARG A 1 316 ? 25.403 -14.105 -16.697 1.00 40.62 316 ARG A N 1
ATOM 2414 C CA . ARG A 1 316 ? 25.327 -15.294 -17.561 1.00 40.62 316 ARG A CA 1
ATOM 2415 C C . ARG A 1 316 ? 26.542 -15.404 -18.480 1.00 40.62 316 ARG A C 1
ATOM 2417 O O . ARG A 1 316 ? 26.560 -14.894 -19.591 1.00 40.62 316 ARG A O 1
ATOM 2424 N N . SER A 1 317 ? 27.561 -16.104 -17.997 1.00 32.91 317 SER A N 1
ATOM 2425 C CA . SER A 1 317 ? 28.477 -16.877 -18.837 1.00 32.91 317 SER A CA 1
ATOM 2426 C C . SER A 1 317 ? 29.134 -17.940 -17.964 1.00 32.91 317 SER A C 1
ATOM 2428 O O . SER A 1 317 ? 30.150 -17.696 -17.320 1.00 32.91 317 SER A O 1
ATOM 2430 N N . GLY A 1 318 ? 28.528 -19.118 -17.944 1.00 32.91 318 GLY A N 1
ATOM 2431 C CA . GLY A 1 318 ? 29.119 -20.341 -17.424 1.00 32.91 318 GLY A CA 1
ATOM 2432 C C . GLY A 1 318 ? 28.424 -21.503 -18.113 1.00 32.91 318 GLY A C 1
ATOM 2433 O O . GLY A 1 318 ? 27.228 -21.689 -17.901 1.00 32.91 318 GLY A O 1
ATOM 2434 N N . ASN A 1 319 ? 29.161 -22.167 -19.005 1.00 33.34 319 ASN A N 1
ATOM 2435 C CA . ASN A 1 319 ? 28.787 -23.432 -19.640 1.00 33.34 319 ASN A CA 1
ATOM 2436 C C . ASN A 1 319 ? 28.461 -24.514 -18.608 1.00 33.34 319 ASN A C 1
ATOM 2438 O O . ASN A 1 319 ? 29.115 -24.505 -17.540 1.00 33.34 319 ASN A O 1
#

Solvent-accessible surface area (backbone atoms only — not comparable to full-atom values): 17659 Å² total; per-residue (Å²): 139,83,87,83,90,84,90,82,90,77,92,76,90,76,78,84,74,75,75,78,76,69,78,72,73,80,62,78,76,65,74,73,50,63,46,56,43,41,32,28,29,60,68,29,33,36,14,41,21,37,35,39,33,20,42,84,86,65,48,77,73,45,76,52,54,24,38,87,56,5,32,40,77,48,76,42,81,43,60,82,69,35,52,32,41,40,35,38,37,59,38,90,74,14,36,33,45,30,72,17,65,52,22,35,38,88,82,73,44,80,71,31,42,57,72,33,71,39,54,27,82,69,46,63,82,45,67,34,28,31,79,43,48,59,77,55,74,79,48,73,42,68,34,34,64,62,22,24,46,32,33,66,63,41,61,86,66,59,54,91,77,50,42,57,72,43,52,52,54,37,39,33,41,36,27,49,41,52,27,43,61,56,41,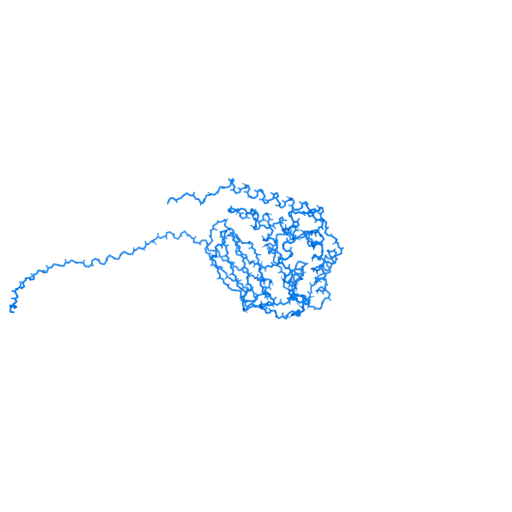46,73,83,89,60,56,40,45,85,74,55,81,65,57,51,66,84,47,61,91,47,80,45,50,58,62,34,46,43,43,23,20,43,57,16,37,48,70,45,49,67,58,52,41,53,43,52,46,49,28,51,78,40,52,82,39,65,66,46,52,52,51,42,50,51,52,33,42,53,34,36,48,46,26,50,52,34,68,74,38,93,74,50,55,57,64,46,72,66,35,57,49,51,50,54,52,26,47,74,47,76,64,57,50,72,58,45,39,49,39,34,51,49,34,52,49,44,41,52,50,33,54,51,46,35,74,71,73,53,80,90,78,79,88,79,134

Foldseek 3Di:
DDDDDDDDDDDDDDDPPPPPPPPPPPPPCPPQLKDKEKEFELQQQKFFWKKFKAFLVRDTQDIDTAHNSRIDIDIGRDDAQGKIKIKTAQDQAIKGAQCFQFAAAPVRDTDDGHRDIDGSVRLHPQMFMAMDTSPPPPDYWYTFLLRRLLCLLASVLADPQQGDVLSQQLQQLSSQLVCLLLVADNVCGRPRRDDADRQQDQPDQHALVSLLRSLCNSYSVCSVVQSVLSNVCLVVLPDVVSLVVSQVVSLSSLVRSLNRVVDPSGHNYDVVSNVRSVVSNPDRRPSVVSNVSSVVSSVSSVVSNVVSVVVDDPPDDDD